Protein AF-A0A382U2J2-F1 (afdb_monomer_lite)

InterPro domains:
  IPR008007 Peptidase M42 [PF05343] (72-219)
  IPR023367 Peptidase M42, domain 2 [G3DSA:2.40.30.40] (101-189)
  IPR051464 Peptidase M42 aminopeptidase [PTHR32481] (30-219)

Secondary structure (DSSP, 8-state):
---------EEEEE-------------HHHHHHHHHHHHHS--BTT--HHHHHHHHHHHTTT-EEEEE-TT--EEEE---SSS--EEEE-----B-EEEEEEE-TTSPEEEEEES---GGGGTT-EEEEEETTEEEEEEEE-S-GGG--GGGGGSPPPGGG-EEE-S-SSHHHHHHTT---TT-EEEE----EESTTSS-EE-S-HHHHHHHHHHHHH-

Structure (mmCIF, N/CA/C/O backbone):
data_AF-A0A382U2J2-F1
#
_entry.id   AF-A0A382U2J2-F1
#
loop_
_atom_site.group_PDB
_atom_site.id
_atom_site.type_symbol
_atom_site.label_atom_id
_atom_site.label_alt_id
_atom_site.label_comp_id
_atom_site.label_asym_id
_atom_site.label_entity_id
_atom_site.label_seq_id
_atom_site.pdbx_PDB_ins_code
_atom_site.Cartn_x
_atom_site.Cartn_y
_atom_site.Cartn_z
_atom_site.occupancy
_atom_site.B_iso_or_equiv
_atom_site.auth_seq_id
_atom_site.auth_comp_id
_atom_site.auth_asym_id
_atom_site.auth_atom_id
_atom_site.pdbx_PDB_model_num
ATOM 1 N N . MET A 1 1 ? 15.200 17.234 10.345 1.00 31.84 1 MET A N 1
ATOM 2 C CA . MET A 1 1 ? 13.888 17.853 10.623 1.00 31.84 1 MET A CA 1
ATOM 3 C C . MET A 1 1 ? 12.916 17.286 9.597 1.00 31.84 1 MET A C 1
ATOM 5 O O . MET A 1 1 ? 12.838 17.796 8.491 1.00 31.84 1 MET A O 1
ATOM 9 N N . VAL A 1 2 ? 12.342 16.117 9.890 1.00 28.59 2 VAL A N 1
ATOM 10 C CA . VAL A 1 2 ? 11.538 15.338 8.934 1.00 28.59 2 VAL A CA 1
ATOM 11 C C . VAL A 1 2 ? 10.079 15.502 9.329 1.00 28.59 2 VAL A C 1
ATOM 13 O O . VAL A 1 2 ? 9.687 15.085 10.416 1.00 28.59 2 VAL A O 1
ATOM 16 N N . TRP A 1 3 ? 9.303 16.149 8.469 1.00 26.05 3 TRP A N 1
ATOM 17 C CA . TRP A 1 3 ? 7.853 16.208 8.586 1.00 26.05 3 TRP A CA 1
ATOM 18 C C . TRP A 1 3 ? 7.299 14.810 8.288 1.00 26.05 3 TRP A C 1
ATOM 20 O O . TRP A 1 3 ? 7.462 14.311 7.178 1.00 26.05 3 TRP A O 1
ATOM 30 N N . ARG A 1 4 ? 6.698 14.155 9.286 1.00 34.19 4 ARG A N 1
ATOM 31 C CA . ARG A 1 4 ? 5.900 12.939 9.098 1.00 34.19 4 ARG A CA 1
ATOM 32 C C . ARG A 1 4 ? 4.435 13.359 9.101 1.00 34.19 4 ARG A C 1
ATOM 34 O O . ARG A 1 4 ? 3.937 13.809 10.128 1.00 34.19 4 ARG A O 1
ATOM 41 N N . LEU A 1 5 ? 3.784 13.275 7.945 1.00 27.56 5 LEU A N 1
ATOM 42 C CA . LEU A 1 5 ? 2.329 13.333 7.868 1.00 27.56 5 LEU A CA 1
ATOM 43 C C . LEU A 1 5 ? 1.822 11.983 8.389 1.00 27.56 5 LEU A C 1
ATOM 45 O O . LEU A 1 5 ? 2.115 10.960 7.782 1.00 27.56 5 LEU A O 1
ATOM 49 N N . PHE A 1 6 ? 1.137 11.982 9.526 1.00 32.34 6 PHE A N 1
AT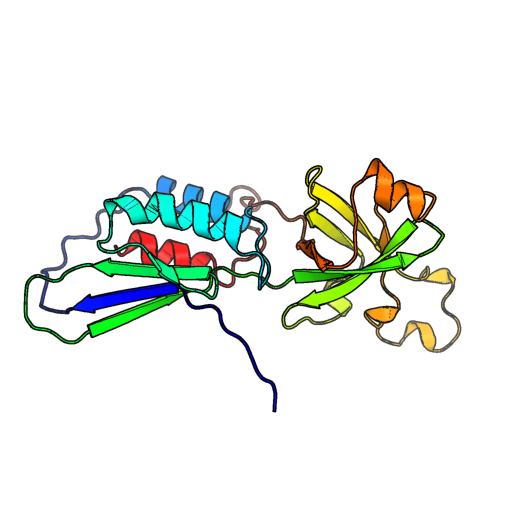OM 50 C CA . PHE A 1 6 ? 0.384 10.826 10.006 1.00 32.34 6 PHE A CA 1
ATOM 51 C C . PHE A 1 6 ? -1.091 11.097 9.719 1.00 32.34 6 PHE A C 1
ATOM 53 O O . PHE A 1 6 ? -1.598 12.162 10.077 1.00 32.34 6 PHE A O 1
ATOM 60 N N . ILE A 1 7 ? -1.754 10.161 9.045 1.00 40.53 7 ILE A N 1
ATOM 61 C CA . ILE A 1 7 ? -3.193 10.189 8.768 1.00 40.53 7 ILE A CA 1
ATOM 62 C C . ILE A 1 7 ? -3.835 9.265 9.818 1.00 40.53 7 ILE A C 1
ATOM 64 O O . ILE A 1 7 ? -3.467 8.103 9.969 1.00 40.53 7 ILE A O 1
ATOM 68 N N . ILE A 1 8 ? -4.689 9.850 10.657 1.00 37.38 8 ILE A N 1
ATOM 69 C CA . ILE A 1 8 ? -5.097 9.388 11.987 1.00 37.38 8 ILE A CA 1
ATOM 70 C C . ILE A 1 8 ? -6.540 8.872 11.940 1.00 37.38 8 ILE A C 1
ATOM 72 O O . ILE A 1 8 ? -7.461 9.651 11.721 1.00 37.38 8 ILE A O 1
ATOM 76 N N . SER A 1 9 ? -6.778 7.599 12.260 1.00 37.47 9 SER A N 1
ATOM 77 C CA . SER A 1 9 ? -8.119 7.155 12.686 1.00 37.47 9 SER A CA 1
ATOM 78 C C . SER A 1 9 ? -8.296 7.502 14.161 1.00 37.47 9 SER A C 1
ATOM 80 O O . SER A 1 9 ? -7.371 7.291 14.938 1.00 37.47 9 SER A O 1
ATOM 82 N N . ALA A 1 10 ? -9.442 8.042 14.567 1.00 38.16 10 ALA A N 1
ATOM 83 C CA . ALA A 1 10 ? -9.634 8.588 15.910 1.00 38.16 10 ALA A CA 1
ATOM 84 C C . ALA A 1 10 ? -10.983 8.164 16.502 1.00 38.16 10 ALA A C 1
ATOM 86 O O . ALA A 1 10 ? -12.030 8.508 15.951 1.00 38.16 10 ALA A O 1
ATOM 87 N N . VAL A 1 11 ? -10.965 7.472 17.647 1.00 37.38 11 VAL A N 1
ATOM 88 C CA . VAL A 1 11 ? -12.169 7.149 18.427 1.00 37.38 11 VAL A CA 1
ATOM 89 C C . VAL A 1 11 ? -12.081 7.714 19.837 1.00 37.38 11 VAL A C 1
ATOM 91 O O . VAL A 1 11 ? -11.153 7.395 20.568 1.00 37.38 11 VAL A O 1
ATOM 94 N N . SER A 1 12 ? -13.054 8.544 20.219 1.00 32.53 12 SER A N 1
ATOM 95 C CA . SER A 1 12 ? -13.168 9.135 21.560 1.00 32.53 12 SER A CA 1
ATOM 96 C C . SER A 1 12 ? -14.074 8.286 22.468 1.00 32.53 12 SER A C 1
ATOM 98 O O . SER A 1 12 ? -15.219 8.024 22.104 1.00 32.53 12 SER A O 1
ATOM 100 N N . LEU A 1 13 ? -13.587 7.896 23.647 1.00 34.66 13 LEU A N 1
ATOM 101 C CA . LEU A 1 13 ? -14.246 7.068 24.671 1.00 34.66 13 LEU A CA 1
ATOM 102 C C . LEU A 1 13 ? -14.357 7.848 25.991 1.00 34.66 13 LEU A C 1
ATOM 104 O O . LEU A 1 13 ? -13.376 8.456 26.400 1.00 34.66 13 LEU A O 1
ATOM 108 N N . SER A 1 14 ? -15.496 7.824 26.696 1.00 32.66 14 SER A N 1
ATOM 109 C CA . SER A 1 14 ? -15.584 8.344 28.075 1.00 32.66 14 SER A CA 1
ATOM 110 C C . SER A 1 14 ? -15.612 7.225 29.116 1.00 32.66 14 SER A C 1
ATOM 112 O O . SER A 1 14 ? -16.505 6.382 29.112 1.00 32.66 14 SER A O 1
ATOM 114 N N . LEU A 1 15 ? -14.613 7.191 30.007 1.00 33.81 15 LEU A N 1
ATOM 115 C CA . LEU A 1 15 ? -14.456 6.115 30.995 1.00 33.81 15 LEU A CA 1
ATOM 116 C C . LEU A 1 15 ? -15.365 6.305 32.220 1.00 33.81 15 LEU A C 1
ATOM 118 O O . LEU A 1 15 ? -15.300 7.312 32.923 1.00 33.81 15 LEU A O 1
ATOM 122 N N . SER A 1 16 ? -16.138 5.270 32.539 1.00 36.00 16 SER A N 1
ATOM 123 C CA . SER A 1 16 ? -16.596 4.947 33.895 1.00 36.00 16 SER A CA 1
ATOM 124 C C . SER A 1 16 ? -16.689 3.430 34.033 1.00 36.00 16 SER A C 1
ATOM 126 O O . SER A 1 16 ? -16.887 2.734 33.043 1.00 36.00 16 SER A O 1
ATOM 128 N N . ALA A 1 17 ? -16.472 2.927 35.250 1.00 42.72 17 ALA A N 1
ATOM 129 C CA . ALA A 1 17 ? -16.239 1.517 35.556 1.00 42.72 17 ALA A CA 1
ATOM 130 C C . ALA A 1 17 ? -17.355 0.580 35.051 1.00 42.72 17 ALA A C 1
ATOM 132 O O . ALA A 1 17 ? -18.343 0.325 35.740 1.00 42.72 17 ALA A O 1
ATOM 133 N N . VAL A 1 18 ? -17.153 0.023 33.858 1.00 39.25 18 VAL A N 1
ATOM 134 C CA . VAL A 1 18 ? -17.853 -1.164 33.373 1.00 39.25 18 VAL A CA 1
ATOM 135 C C . VAL A 1 18 ? -17.243 -2.350 34.118 1.00 39.25 18 VAL A C 1
ATOM 137 O O . VAL A 1 18 ? -16.025 -2.537 34.103 1.00 39.25 18 VAL A O 1
ATOM 140 N N . LYS A 1 19 ? -18.062 -3.131 34.835 1.00 33.12 19 LYS A N 1
ATOM 141 C CA . LYS A 1 19 ? -17.607 -4.425 35.367 1.00 33.12 19 LYS A CA 1
ATOM 142 C C . LYS A 1 19 ? -17.075 -5.237 34.185 1.00 33.12 19 LYS A C 1
ATOM 144 O O . LYS A 1 19 ? -17.798 -5.314 33.194 1.00 33.12 19 LYS A O 1
ATOM 149 N N . PRO A 1 20 ? -15.873 -5.834 34.262 1.00 39.03 20 PRO A N 1
ATOM 150 C CA . PRO A 1 20 ? -15.403 -6.690 33.191 1.00 39.03 20 PRO A CA 1
ATOM 151 C C . PRO A 1 20 ? -16.399 -7.841 33.071 1.00 39.03 20 PRO A C 1
ATOM 153 O O . PRO A 1 20 ? -16.463 -8.710 33.942 1.00 39.03 20 PRO A O 1
ATOM 156 N N . ASN A 1 21 ? -17.213 -7.823 32.016 1.00 37.03 21 ASN A N 1
ATOM 157 C CA . ASN A 1 21 ? -17.757 -9.070 31.517 1.00 37.03 21 ASN A CA 1
ATOM 158 C C . ASN A 1 21 ? -16.537 -9.940 31.198 1.00 37.03 21 ASN A C 1
ATOM 160 O O . ASN A 1 21 ? -15.541 -9.404 30.692 1.00 37.03 21 ASN A O 1
ATOM 164 N N . PRO A 1 22 ? -16.553 -11.240 31.538 1.00 37.38 22 PRO A N 1
ATOM 165 C CA . PRO A 1 22 ? -15.530 -12.128 31.026 1.00 37.38 22 PRO A CA 1
ATOM 166 C C . PRO A 1 22 ? -15.468 -11.874 29.525 1.00 37.38 22 P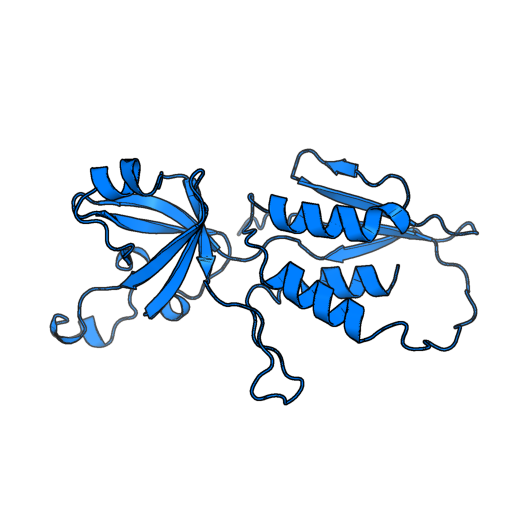RO A C 1
ATOM 168 O O . PRO A 1 22 ? -16.514 -11.815 28.877 1.00 37.38 22 PRO A O 1
ATOM 171 N N . ILE A 1 23 ? -14.263 -11.639 29.007 1.00 47.56 23 ILE A N 1
ATOM 172 C CA . ILE A 1 23 ? -14.008 -11.653 27.573 1.00 47.56 23 ILE A CA 1
ATOM 173 C C . ILE A 1 23 ? -14.297 -13.097 27.152 1.00 47.56 23 ILE A C 1
ATOM 175 O O . ILE A 1 23 ? -13.405 -13.938 27.079 1.00 47.56 23 ILE A O 1
ATOM 179 N N . GLU A 1 24 ? -15.574 -13.436 26.992 1.00 37.91 24 GLU A N 1
ATOM 180 C CA . GLU A 1 24 ? -15.963 -14.519 26.121 1.00 37.91 24 GLU A CA 1
ATOM 181 C C . GLU A 1 24 ? -15.453 -14.067 24.766 1.00 37.91 24 GLU A C 1
ATOM 183 O O . GLU A 1 24 ? -15.833 -13.006 24.277 1.00 37.91 24 GLU A O 1
ATOM 188 N N . ALA A 1 25 ? -14.472 -14.805 24.249 1.00 41.59 25 ALA A N 1
ATOM 189 C CA . ALA A 1 25 ? -13.888 -14.587 22.943 1.00 41.59 25 ALA A CA 1
ATOM 190 C C . ALA A 1 25 ? -15.011 -14.640 21.902 1.00 41.59 25 ALA A C 1
ATOM 192 O O . ALA A 1 25 ? -15.334 -15.700 21.360 1.00 41.59 25 ALA A O 1
ATOM 193 N N . GLN A 1 26 ? -15.646 -13.497 21.667 1.00 39.16 26 GLN A N 1
ATOM 194 C CA . GLN A 1 26 ? -16.684 -13.320 20.680 1.00 39.16 26 GLN A CA 1
ATOM 195 C C . GLN A 1 26 ? -15.972 -13.332 19.322 1.00 39.16 26 GLN A C 1
ATOM 197 O O . GLN A 1 26 ? -15.600 -12.311 18.773 1.00 39.16 26 GLN A O 1
ATOM 202 N N . SER A 1 27 ? -15.767 -14.553 18.817 1.00 45.09 27 SER A N 1
ATOM 203 C CA . SER A 1 27 ? -15.335 -14.913 17.465 1.00 45.09 27 SER A CA 1
ATOM 204 C C . SER A 1 27 ? -13.882 -14.573 17.070 1.00 45.09 27 SER A C 1
ATOM 206 O O . SER A 1 27 ? -13.602 -13.701 16.259 1.00 45.09 27 SER A O 1
ATOM 208 N N . SER A 1 28 ? -12.941 -15.444 17.451 1.00 55.28 28 SER A N 1
ATOM 209 C CA . SER A 1 28 ? -11.582 -15.476 16.865 1.00 55.28 28 SER A CA 1
ATOM 210 C C . SER A 1 28 ? -11.545 -15.656 15.335 1.00 55.28 28 SER A C 1
ATOM 212 O O . SER A 1 28 ? -10.506 -15.451 14.708 1.00 55.28 28 SER A O 1
ATOM 214 N N . LYS A 1 29 ? -12.670 -16.044 14.714 1.00 56.62 29 LYS A N 1
ATOM 215 C CA . LYS A 1 29 ? -12.812 -16.166 13.258 1.00 56.62 29 LYS A CA 1
ATOM 216 C C . LYS A 1 29 ? -13.145 -14.839 12.570 1.00 56.62 29 LYS A C 1
ATOM 218 O O . LYS A 1 29 ? -12.779 -14.689 11.410 1.00 56.62 29 LYS A O 1
ATOM 223 N N . SER A 1 30 ? -13.800 -13.893 13.249 1.00 77.12 30 SER A N 1
ATOM 224 C CA . SER A 1 30 ? -14.128 -12.580 12.664 1.00 77.12 30 SER A CA 1
ATOM 225 C C . SER A 1 30 ? -12.914 -11.663 12.649 1.00 77.12 30 SER A C 1
ATOM 227 O O . SER A 1 30 ? -12.644 -11.058 11.617 1.00 77.12 30 SER A O 1
ATOM 229 N N . SER A 1 31 ? -12.111 -11.647 13.717 1.00 87.44 31 SER A N 1
ATOM 230 C CA . SER A 1 31 ? -10.898 -10.817 13.782 1.00 87.44 31 SER A CA 1
ATOM 231 C C . SER A 1 31 ? -9.863 -11.243 12.744 1.00 87.44 31 SER A C 1
ATOM 233 O O . SER A 1 31 ? -9.215 -10.409 12.118 1.00 87.44 31 SER A O 1
ATOM 235 N N . LEU A 1 32 ? -9.719 -12.556 12.528 1.00 93.38 32 LEU A N 1
ATOM 236 C CA . LEU A 1 32 ? -8.799 -13.085 11.527 1.00 93.38 32 LEU A CA 1
ATOM 237 C C . LEU A 1 32 ? -9.234 -12.715 10.104 1.00 93.38 32 LEU A C 1
ATOM 239 O O . LEU A 1 32 ? -8.403 -12.282 9.313 1.00 93.38 32 LEU A O 1
ATOM 243 N N . ALA A 1 33 ? -10.530 -12.841 9.805 1.00 95.00 33 ALA A N 1
ATOM 244 C CA . ALA A 1 33 ? -11.086 -12.440 8.516 1.00 95.00 33 ALA A CA 1
ATOM 245 C C . ALA A 1 33 ? -10.925 -10.930 8.274 1.00 95.00 33 ALA A C 1
ATOM 247 O O . ALA A 1 33 ? -10.580 -10.515 7.169 1.00 95.00 33 ALA A O 1
ATOM 248 N N . LEU A 1 34 ? -11.103 -10.110 9.316 1.00 96.12 34 LEU A N 1
ATOM 249 C CA . LEU A 1 34 ? -10.859 -8.673 9.239 1.00 96.12 34 LEU A CA 1
ATOM 250 C C . LEU A 1 34 ? -9.379 -8.365 8.974 1.00 96.12 34 LEU A C 1
ATOM 252 O O . LEU A 1 34 ? -9.073 -7.538 8.119 1.00 96.12 34 LEU A O 1
ATOM 256 N N . LEU A 1 35 ? -8.452 -9.036 9.664 1.00 97.31 35 LEU A N 1
ATOM 257 C CA . LEU A 1 35 ? -7.014 -8.877 9.423 1.00 97.31 35 LEU A CA 1
ATOM 258 C C . LEU A 1 35 ? -6.627 -9.276 7.998 1.00 97.31 35 LEU A C 1
ATOM 260 O O . LEU A 1 35 ? -5.855 -8.561 7.359 1.00 97.31 35 LEU A O 1
ATOM 264 N N . GLU A 1 36 ? -7.170 -10.378 7.486 1.00 97.56 36 GLU A N 1
ATOM 265 C CA . GLU A 1 36 ? -6.978 -10.800 6.099 1.00 97.56 36 GLU A CA 1
ATOM 266 C C . GLU A 1 36 ? -7.466 -9.723 5.122 1.00 97.56 36 GLU A C 1
ATOM 268 O O . GLU A 1 36 ? -6.719 -9.304 4.237 1.00 97.56 36 GLU A O 1
ATOM 273 N N . GLU A 1 37 ? -8.680 -9.200 5.307 1.00 97.75 37 GLU A N 1
ATOM 274 C CA . GLU A 1 37 ? -9.227 -8.171 4.421 1.00 97.75 37 GLU A CA 1
ATOM 275 C C . GLU A 1 37 ? -8.434 -6.858 4.493 1.00 97.75 37 GLU A C 1
ATOM 277 O O . GLU A 1 37 ? -8.107 -6.265 3.461 1.00 97.75 37 GLU A O 1
ATOM 282 N N . LEU A 1 38 ? -8.073 -6.419 5.703 1.00 98.12 38 LEU A N 1
ATOM 283 C CA . LEU A 1 38 ? -7.304 -5.196 5.914 1.00 98.12 38 LEU A CA 1
ATOM 284 C C . LEU A 1 38 ? -5.900 -5.296 5.332 1.00 98.12 38 LEU A C 1
ATOM 286 O O . LEU A 1 38 ? -5.451 -4.347 4.698 1.00 98.12 38 LEU A O 1
ATOM 290 N N . THR A 1 39 ? -5.187 -6.399 5.542 1.00 98.12 39 THR A N 1
ATOM 291 C CA . THR A 1 39 ? -3.801 -6.537 5.064 1.00 98.12 39 THR A CA 1
ATOM 292 C C . THR A 1 39 ? -3.731 -6.746 3.551 1.00 98.12 39 THR A C 1
ATOM 294 O O . THR A 1 39 ? -2.828 -6.207 2.905 1.00 98.12 39 THR A O 1
ATOM 297 N N . ASN A 1 40 ? -4.728 -7.408 2.956 1.00 97.75 40 ASN A N 1
ATOM 298 C CA . ASN A 1 40 ? -4.849 -7.551 1.503 1.00 97.75 40 ASN A CA 1
ATOM 299 C C . ASN A 1 40 ? -5.263 -6.242 0.805 1.00 97.75 40 ASN A C 1
ATOM 301 O O . ASN A 1 40 ? -4.969 -6.046 -0.376 1.00 97.75 40 ASN A O 1
ATOM 305 N N . ALA A 1 41 ? -5.915 -5.310 1.506 1.00 97.69 41 ALA A N 1
ATOM 306 C CA . ALA A 1 41 ? -6.279 -4.017 0.936 1.00 97.69 41 ALA A CA 1
ATOM 307 C C . ALA A 1 41 ? -5.038 -3.162 0.639 1.00 97.69 41 ALA A C 1
ATOM 309 O O . ALA A 1 41 ? -4.210 -2.907 1.514 1.00 97.69 41 ALA A O 1
ATOM 310 N N . HIS A 1 42 ? -4.925 -2.687 -0.601 1.00 97.44 42 HIS A N 1
ATOM 311 C CA . HIS A 1 42 ? -3.854 -1.798 -1.047 1.00 97.44 42 HIS A CA 1
ATOM 312 C C . HIS A 1 42 ? -4.212 -0.345 -0.728 1.00 97.44 42 HIS A C 1
ATOM 314 O O . HIS A 1 42 ? -5.147 0.200 -1.315 1.00 97.44 42 HIS A O 1
ATOM 320 N N . GLY A 1 43 ? -3.480 0.280 0.191 1.00 97.06 43 GLY A N 1
ATOM 321 C CA . GLY A 1 43 ? -3.751 1.660 0.594 1.00 97.06 43 GLY A CA 1
ATOM 322 C C . GLY A 1 43 ? -2.520 2.361 1.143 1.00 97.06 43 GLY A C 1
ATOM 323 O O . GLY A 1 43 ? -2.461 2.561 2.352 1.00 97.06 43 GLY A O 1
ATOM 324 N N . PRO A 1 44 ? -1.532 2.712 0.299 1.00 97.44 44 PRO A N 1
ATOM 325 C CA . PRO A 1 44 ? -0.398 3.497 0.760 1.00 97.44 44 PRO A CA 1
ATOM 326 C C . PRO A 1 44 ? -0.816 4.925 1.120 1.00 97.44 44 PRO A C 1
ATOM 328 O O . PRO A 1 44 ? -1.918 5.349 0.761 1.00 97.44 44 PRO A O 1
ATOM 331 N N . SER A 1 45 ? 0.057 5.675 1.797 1.00 97.50 45 SER A N 1
ATOM 332 C CA . SER A 1 45 ? -0.266 7.031 2.264 1.00 97.50 45 SER A CA 1
ATOM 333 C C . SER A 1 45 ? -0.775 7.923 1.118 1.00 97.50 45 SER A C 1
ATOM 335 O O . SER A 1 45 ? -0.140 8.037 0.066 1.00 97.50 45 SER A O 1
ATOM 337 N N . GLY A 1 46 ? -1.940 8.544 1.317 1.00 96.56 46 GLY A N 1
ATOM 338 C CA . GLY A 1 46 ? -2.697 9.318 0.327 1.00 96.56 46 GLY A CA 1
ATOM 339 C C . GLY A 1 46 ? -3.707 8.513 -0.506 1.00 96.56 46 GLY A C 1
ATOM 340 O O . GLY A 1 46 ? -4.464 9.102 -1.280 1.00 96.56 46 GLY A O 1
ATOM 341 N N . PHE A 1 47 ? -3.739 7.184 -0.372 1.00 97.44 47 PHE A N 1
ATOM 342 C CA . PHE A 1 47 ? -4.585 6.273 -1.153 1.00 97.44 47 PHE A CA 1
ATOM 343 C C . PHE A 1 47 ? -5.341 5.261 -0.271 1.00 97.44 47 PHE A C 1
ATOM 345 O O . PHE A 1 47 ? -5.688 4.168 -0.712 1.00 97.44 47 PHE A O 1
ATOM 352 N N . GLU A 1 48 ? -5.678 5.631 0.963 1.00 98.25 48 GLU A N 1
ATOM 353 C CA . GLU A 1 48 ? -6.268 4.769 2.004 1.00 98.25 48 GLU A CA 1
ATOM 354 C C . GLU A 1 48 ? -7.735 4.381 1.738 1.00 98.25 48 GLU A C 1
ATOM 356 O O . GLU A 1 48 ? -8.382 3.729 2.556 1.00 98.25 48 GLU A O 1
ATOM 361 N N . GLY A 1 49 ? -8.302 4.788 0.598 1.00 97.50 49 GLY A N 1
ATOM 362 C CA . GLY A 1 49 ? -9.708 4.578 0.244 1.00 97.50 49 GLY A CA 1
ATOM 363 C C . GLY A 1 49 ? -10.212 3.138 0.402 1.00 97.50 49 GLY A C 1
ATOM 364 O O . GLY A 1 49 ? -11.278 2.961 1.001 1.00 97.50 49 GLY A O 1
ATOM 365 N N . PRO A 1 50 ? -9.485 2.112 -0.079 1.00 97.44 50 PRO A N 1
ATOM 366 C CA . PRO A 1 50 ? -9.883 0.716 0.099 1.00 97.44 50 PRO A CA 1
ATOM 367 C C . PRO A 1 50 ? -9.982 0.304 1.572 1.00 97.44 50 PRO A C 1
ATOM 369 O O . PRO A 1 50 ? -10.974 -0.298 1.970 1.00 97.44 50 PRO A O 1
ATOM 372 N N . VAL A 1 51 ? -9.013 0.709 2.395 1.00 98.38 51 VAL A N 1
ATOM 373 C CA . VAL A 1 51 ? -8.964 0.410 3.837 1.00 98.38 51 VAL A CA 1
ATOM 374 C C . VAL A 1 51 ? -10.090 1.128 4.568 1.00 98.38 51 VAL A C 1
ATOM 376 O O . VAL A 1 51 ? -10.845 0.524 5.324 1.00 98.38 51 VAL A O 1
ATOM 379 N N . ARG A 1 52 ? -10.287 2.413 4.263 1.00 98.25 52 ARG A N 1
ATOM 380 C CA . ARG A 1 52 ? -11.370 3.222 4.826 1.00 98.25 52 ARG A CA 1
ATOM 381 C C . ARG A 1 52 ? -12.747 2.638 4.526 1.00 98.25 52 ARG A C 1
ATOM 383 O O . ARG A 1 52 ? -13.646 2.748 5.355 1.00 98.25 52 ARG A O 1
ATOM 390 N N . LYS A 1 53 ? -12.938 2.029 3.351 1.00 98.06 53 LYS A N 1
ATOM 391 C CA . LYS A 1 53 ? -14.197 1.363 2.992 1.00 98.06 53 LYS A CA 1
ATOM 392 C C . LYS A 1 53 ? -14.472 0.156 3.893 1.00 98.06 53 LYS A C 1
ATOM 394 O O . LYS A 1 53 ? -15.615 -0.003 4.315 1.00 98.06 53 LYS A O 1
ATOM 399 N N . ILE A 1 54 ? -13.445 -0.640 4.194 1.00 97.88 54 ILE A N 1
ATOM 400 C CA . ILE A 1 54 ? -13.526 -1.772 5.130 1.00 97.88 54 ILE A CA 1
ATOM 401 C C . ILE A 1 54 ? -13.906 -1.246 6.515 1.00 97.88 54 ILE A C 1
ATOM 403 O O . ILE A 1 54 ? -14.956 -1.600 7.039 1.00 97.88 54 ILE A O 1
ATOM 407 N N . MET A 1 55 ? -13.138 -0.294 7.049 1.00 97.19 55 MET A N 1
ATOM 408 C CA . MET A 1 55 ? -13.378 0.252 8.390 1.00 97.19 55 MET A CA 1
ATOM 409 C C . MET A 1 55 ? -14.746 0.926 8.527 1.00 97.19 55 MET A C 1
ATOM 411 O O . MET A 1 55 ? -15.394 0.811 9.560 1.00 97.19 55 MET A O 1
ATOM 415 N N . ARG A 1 56 ? -15.234 1.598 7.476 1.00 96.94 56 ARG A N 1
ATOM 416 C CA . ARG A 1 56 ? -16.576 2.194 7.483 1.00 96.94 56 ARG A CA 1
ATOM 417 C C . ARG A 1 56 ? -17.680 1.143 7.592 1.00 96.94 56 ARG A C 1
ATOM 419 O O . ARG A 1 56 ? -18.705 1.428 8.205 1.00 96.94 56 ARG A O 1
ATOM 426 N N . ARG A 1 57 ? -17.492 -0.029 6.979 1.00 95.69 57 ARG A N 1
ATOM 427 C CA . ARG A 1 57 ? -18.427 -1.151 7.098 1.00 95.69 57 ARG A CA 1
ATOM 428 C C . ARG A 1 57 ? -18.405 -1.704 8.519 1.00 95.69 57 ARG A C 1
ATOM 430 O O . ARG A 1 57 ? -19.468 -1.814 9.112 1.00 95.69 57 ARG A O 1
ATOM 437 N N . GLU A 1 58 ? -17.218 -1.971 9.060 1.00 94.56 58 GLU A N 1
ATOM 438 C CA . GLU A 1 58 ? -17.075 -2.544 10.405 1.00 94.56 58 GLU A CA 1
ATOM 439 C C . GLU A 1 58 ? -17.593 -1.602 11.498 1.00 94.56 58 GLU A C 1
ATOM 441 O O . GLU A 1 58 ? -18.303 -2.022 12.402 1.00 94.56 58 GLU A O 1
ATOM 446 N N . TRP A 1 59 ? -17.295 -0.304 11.411 1.00 94.62 59 TRP A N 1
ATOM 447 C CA . TRP A 1 59 ? -17.673 0.655 12.455 1.00 94.62 59 TRP A CA 1
ATOM 448 C C . TRP A 1 59 ? -19.078 1.233 12.292 1.00 94.62 59 TRP A C 1
ATOM 450 O O . TRP A 1 59 ? -19.562 1.901 13.203 1.00 94.62 59 TRP A O 1
ATOM 460 N N . GLY A 1 60 ? -19.741 1.004 11.154 1.00 92.56 60 GLY A N 1
ATOM 461 C CA . GLY A 1 60 ? -21.017 1.640 10.812 1.00 92.56 60 GLY A CA 1
ATOM 462 C C . GLY A 1 60 ? -22.119 1.442 11.854 1.00 92.56 60 GLY A C 1
ATOM 463 O O . GLY A 1 60 ? -22.918 2.351 12.069 1.00 92.56 60 GLY A O 1
ATOM 464 N N . GLU A 1 61 ? -22.128 0.286 12.520 1.00 89.12 61 GLU A N 1
ATOM 465 C CA . GLU A 1 61 ? -23.092 -0.050 13.576 1.00 89.12 61 GLU A CA 1
ATOM 466 C C . GLU A 1 61 ? -22.499 0.046 14.993 1.00 89.12 61 GLU A C 1
ATOM 468 O O . GLU A 1 61 ? -23.249 0.083 15.966 1.00 89.12 61 GLU A O 1
ATOM 473 N N . LEU A 1 62 ? -21.168 0.132 15.116 1.00 89.69 62 LEU A N 1
ATOM 474 C CA . LEU A 1 62 ? -20.462 0.152 16.404 1.00 89.69 62 LEU A CA 1
ATOM 475 C C . LEU A 1 62 ? -20.368 1.557 17.010 1.00 89.69 62 LEU A C 1
ATOM 477 O O . LEU A 1 62 ? -20.373 1.716 18.229 1.00 89.69 62 LEU A O 1
ATOM 481 N N . VAL A 1 63 ? -20.271 2.599 16.177 1.00 93.19 63 VAL A N 1
ATOM 482 C CA . VAL A 1 63 ? -20.029 3.973 16.644 1.00 93.19 63 VAL A CA 1
ATOM 483 C C . VAL A 1 63 ? -21.026 4.973 16.071 1.00 93.19 63 VAL A C 1
ATOM 485 O O . VAL A 1 63 ? -21.591 4.807 14.994 1.00 93.19 63 VAL A O 1
ATOM 488 N N . SER A 1 64 ? -21.217 6.077 16.792 1.00 91.75 64 SER A N 1
ATOM 489 C CA . SER A 1 64 ? -22.003 7.221 16.325 1.00 91.75 64 SER A CA 1
ATOM 490 C C . SER A 1 64 ? -21.124 8.258 15.620 1.00 91.75 64 SER A C 1
ATOM 492 O O . SER A 1 64 ? -19.923 8.337 15.879 1.00 91.75 64 SER A O 1
ATOM 494 N N . ASN A 1 65 ? -21.732 9.088 14.764 1.00 91.12 65 ASN A N 1
ATOM 495 C CA . ASN A 1 65 ? -21.063 10.177 14.034 1.00 91.12 65 ASN A CA 1
ATOM 496 C C . ASN A 1 65 ? -19.865 9.711 13.183 1.00 91.12 65 ASN A C 1
ATOM 498 O O . ASN A 1 65 ? -18.814 10.343 13.201 1.00 91.12 65 ASN A O 1
ATOM 502 N N . LEU A 1 66 ? -20.015 8.595 12.462 1.00 95.56 66 LEU A N 1
ATOM 503 C CA . LEU A 1 66 ? -18.945 8.035 11.638 1.00 95.56 66 LEU A CA 1
ATOM 504 C C . LEU A 1 66 ? -18.678 8.885 10.382 1.00 95.56 66 LEU A C 1
ATOM 506 O O . LEU A 1 66 ? -19.314 8.710 9.334 1.00 95.56 66 LEU A O 1
ATOM 510 N N . GLU A 1 67 ? -17.702 9.780 10.462 1.00 96.62 67 GLU A N 1
ATOM 511 C CA . GLU A 1 67 ? -17.394 10.766 9.425 1.00 96.62 67 GLU A CA 1
ATOM 512 C C . GLU A 1 67 ? -15.983 10.615 8.852 1.00 96.62 67 GLU A C 1
ATOM 514 O O . GLU A 1 67 ? -15.120 9.942 9.416 1.00 96.62 67 GLU A O 1
ATOM 519 N N . THR A 1 68 ? -15.768 11.208 7.676 1.00 97.50 68 THR A N 1
ATOM 520 C CA . THR A 1 68 ? -14.442 11.304 7.062 1.00 97.50 68 THR A CA 1
ATOM 521 C C . THR A 1 68 ? -14.056 12.761 6.918 1.00 97.50 68 THR A C 1
ATOM 523 O O . THR A 1 68 ? -14.834 13.539 6.367 1.00 97.50 68 THR A O 1
ATOM 526 N N . ASP A 1 69 ? -12.875 13.126 7.410 1.00 95.75 69 ASP A N 1
ATOM 527 C CA . ASP A 1 69 ? -12.393 14.502 7.315 1.00 95.75 69 ASP A CA 1
ATOM 528 C C . ASP A 1 69 ? -11.794 14.824 5.934 1.00 95.75 69 ASP A C 1
ATOM 530 O O . ASP A 1 69 ? -11.719 13.979 5.038 1.00 95.75 69 ASP A O 1
ATOM 534 N N . GLY A 1 70 ? -11.350 16.071 5.753 1.00 95.81 70 GLY A N 1
ATOM 535 C CA . GLY A 1 70 ? -10.771 16.535 4.489 1.00 95.81 70 GLY A CA 1
ATOM 536 C C . GLY A 1 70 ? -9.448 15.864 4.098 1.00 95.81 70 GLY A C 1
ATOM 537 O O . GLY A 1 70 ? -9.046 15.979 2.943 1.00 95.81 70 GLY A O 1
ATOM 538 N N . MET A 1 71 ? -8.780 15.168 5.024 1.00 94.81 71 MET A N 1
ATOM 539 C CA . MET A 1 71 ? -7.557 14.406 4.756 1.00 94.81 71 MET A CA 1
ATOM 540 C C . MET A 1 71 ? -7.830 12.924 4.487 1.00 94.81 71 MET A C 1
ATOM 542 O O . MET A 1 71 ? -6.936 12.218 4.032 1.00 94.81 71 MET A O 1
ATOM 546 N N . GLY A 1 72 ? -9.055 12.450 4.722 1.00 95.75 72 GLY A N 1
ATOM 547 C CA . GLY A 1 72 ? -9.431 11.056 4.518 1.00 95.75 72 GLY A CA 1
ATOM 548 C C . GLY A 1 72 ? -9.389 10.196 5.781 1.00 95.75 72 GLY A C 1
ATOM 549 O O . GLY A 1 72 ? -9.564 8.981 5.656 1.00 95.75 72 GLY A O 1
ATOM 550 N N . ASN A 1 73 ? -9.212 10.791 6.965 1.00 97.44 73 ASN A N 1
ATOM 551 C CA . ASN A 1 73 ? -9.295 10.105 8.257 1.00 97.44 73 ASN A CA 1
ATOM 552 C C . ASN A 1 73 ? -10.711 9.591 8.509 1.00 97.44 73 ASN A C 1
ATOM 554 O O . ASN A 1 73 ? -11.671 10.245 8.113 1.00 97.44 73 ASN A O 1
ATOM 558 N N . LEU A 1 74 ? -10.867 8.455 9.192 1.00 97.56 74 LEU A N 1
ATOM 559 C CA . LEU A 1 74 ? -12.173 7.964 9.640 1.00 97.56 74 LEU A CA 1
ATOM 560 C C . LEU A 1 74 ? -12.321 8.210 11.145 1.00 97.56 74 LEU A C 1
ATOM 562 O O . LEU A 1 74 ? -11.512 7.722 11.938 1.00 97.56 74 LEU A O 1
ATOM 566 N N . LEU A 1 75 ? -13.345 8.973 11.529 1.00 97.19 75 LEU A N 1
ATOM 567 C CA . LEU A 1 75 ? -13.602 9.354 12.915 1.00 97.19 75 LEU A CA 1
ATOM 568 C C . LEU A 1 75 ? -14.940 8.792 13.373 1.00 97.19 75 LEU A C 1
ATOM 570 O O . LEU A 1 75 ? -15.936 8.908 12.665 1.00 97.19 75 LEU A O 1
ATOM 574 N N . GLY A 1 76 ? -14.957 8.206 14.566 1.00 95.00 76 GLY A N 1
ATOM 575 C CA . GLY A 1 76 ? -16.153 7.639 15.178 1.00 95.00 76 GLY A CA 1
ATOM 576 C C . GLY A 1 76 ? -16.213 7.958 16.665 1.00 95.00 76 GLY A C 1
ATOM 577 O O . GLY A 1 76 ? -15.189 8.135 17.320 1.00 95.00 76 GLY A O 1
ATOM 578 N N . THR A 1 77 ? -17.415 8.066 17.223 1.00 93.62 77 THR A N 1
ATOM 579 C CA . THR A 1 77 ? -17.603 8.327 18.656 1.00 93.62 77 THR A CA 1
ATOM 580 C C . THR A 1 77 ? -18.451 7.237 19.290 1.00 93.62 77 THR A C 1
ATOM 582 O O . THR A 1 77 ? -19.631 7.090 18.955 1.00 93.62 77 THR A O 1
ATOM 585 N N . LEU A 1 78 ? -17.882 6.533 20.268 1.00 90.81 78 LEU A N 1
ATOM 586 C CA . LEU A 1 78 ? -18.640 5.668 21.164 1.00 90.81 78 LEU A CA 1
ATOM 587 C C . LEU A 1 78 ? -19.091 6.495 22.375 1.00 90.81 78 LEU A C 1
ATOM 589 O O . LEU A 1 78 ? -18.276 6.965 23.171 1.00 90.81 78 LEU A O 1
ATOM 593 N N . LYS A 1 79 ? -20.401 6.730 22.499 1.00 84.62 79 LYS A N 1
ATOM 594 C CA . LYS A 1 79 ? -20.950 7.527 23.605 1.00 84.62 79 LYS A CA 1
ATOM 595 C C . LYS A 1 79 ? -20.956 6.701 24.889 1.00 84.62 79 LYS A C 1
ATOM 597 O O . LYS A 1 79 ? -21.684 5.718 24.982 1.00 84.62 79 LYS A O 1
ATOM 602 N N . GLY A 1 80 ? -20.184 7.130 25.886 1.00 80.19 80 GLY A N 1
ATOM 603 C CA . GLY A 1 80 ? -20.250 6.555 27.227 1.00 80.19 80 GLY A CA 1
ATOM 604 C C . GLY A 1 80 ? -21.521 6.961 27.979 1.00 80.19 80 GLY A C 1
ATOM 605 O O . GLY A 1 80 ? -22.262 7.856 27.570 1.00 80.19 80 GLY A O 1
ATOM 606 N N . THR A 1 81 ? -21.762 6.301 29.110 1.00 76.12 81 THR A N 1
ATOM 607 C CA . THR A 1 81 ? -22.978 6.467 29.928 1.00 76.12 81 THR A CA 1
ATOM 608 C C . THR A 1 81 ? -22.814 7.436 31.102 1.00 76.12 81 THR A C 1
ATOM 610 O O . THR A 1 81 ? -23.765 7.648 31.851 1.00 76.12 81 THR A O 1
ATOM 613 N N . ALA A 1 82 ? -21.623 8.006 31.298 1.00 74.69 82 ALA A N 1
ATOM 614 C CA . ALA A 1 82 ? -21.308 8.900 32.410 1.00 74.69 82 ALA A CA 1
ATOM 615 C C . ALA A 1 82 ? -20.351 10.020 31.980 1.00 74.69 82 ALA A C 1
ATOM 617 O O . ALA A 1 82 ? -19.627 9.894 30.984 1.00 74.69 82 ALA A O 1
ATOM 618 N N . GLU A 1 83 ? -20.333 11.108 32.755 1.00 80.94 83 GLU A N 1
ATOM 619 C CA . GLU A 1 83 ? -19.347 12.174 32.591 1.00 80.94 83 GLU A CA 1
ATOM 620 C C . GLU A 1 83 ? -17.969 11.671 33.034 1.00 80.94 83 GLU A C 1
ATOM 622 O O . GLU A 1 83 ? -17.692 11.498 34.219 1.00 80.94 83 GLU A O 1
ATOM 627 N N . GLY A 1 84 ? -17.117 11.392 32.050 1.00 81.56 84 GLY A N 1
ATOM 628 C CA . GLY A 1 84 ? -15.765 10.876 32.232 1.00 81.56 84 GLY A CA 1
ATOM 629 C C . GLY A 1 84 ? -14.786 11.502 31.234 1.00 81.56 84 GLY A C 1
ATOM 630 O O . GLY A 1 84 ? -15.204 12.234 30.328 1.00 81.56 84 GLY A O 1
ATOM 631 N N . PRO A 1 85 ? -13.476 11.236 31.377 1.00 88.44 85 PRO A N 1
ATOM 632 C CA . PRO A 1 85 ? -12.457 11.795 30.492 1.00 88.44 85 PRO A CA 1
ATOM 633 C C . PRO A 1 85 ? -12.630 11.270 29.068 1.00 88.44 85 PRO A C 1
ATOM 635 O O . PRO A 1 85 ? -12.979 10.110 28.901 1.00 88.44 85 PRO A O 1
ATOM 638 N N . ARG A 1 86 ? -12.331 12.086 28.052 1.00 88.56 86 ARG A N 1
ATOM 639 C CA . ARG A 1 86 ? -12.290 11.644 26.648 1.00 88.56 86 ARG A CA 1
ATOM 640 C C . ARG A 1 86 ? -10.974 10.912 26.363 1.00 88.56 86 ARG A C 1
ATOM 642 O O . ARG A 1 86 ? -9.905 11.462 26.609 1.00 88.56 86 ARG A O 1
ATOM 649 N N . VAL A 1 87 ? -11.061 9.703 25.828 1.00 91.56 87 VAL A N 1
ATOM 650 C CA . VAL A 1 87 ? -9.952 8.788 25.531 1.00 91.56 87 VAL A CA 1
ATOM 651 C C . VAL A 1 87 ? -9.879 8.591 24.032 1.00 91.56 87 VAL A C 1
ATOM 653 O O . VAL A 1 87 ? -10.862 8.169 23.447 1.00 91.56 87 VAL A O 1
ATOM 656 N N . LEU A 1 88 ? -8.731 8.857 23.419 1.00 94.25 88 LEU A N 1
ATOM 657 C CA . LEU A 1 88 ? -8.543 8.691 21.983 1.00 94.25 88 LEU A CA 1
ATOM 658 C C . LEU A 1 88 ? -7.855 7.356 21.667 1.00 94.25 88 LEU A C 1
ATOM 660 O O . LEU A 1 88 ? -6.689 7.183 22.015 1.00 94.25 88 LEU A O 1
ATOM 664 N N . LEU A 1 89 ? -8.551 6.445 20.987 1.00 95.56 89 LEU A N 1
ATOM 665 C CA . LEU A 1 89 ? -7.953 5.272 20.347 1.00 95.56 89 LEU A CA 1
ATOM 666 C C . LEU A 1 89 ? -7.628 5.612 18.893 1.00 95.56 89 LEU A C 1
ATOM 668 O O . LEU A 1 89 ? -8.496 6.103 18.168 1.00 95.56 89 LEU A O 1
ATOM 672 N N . MET A 1 90 ? -6.383 5.369 18.483 1.00 95.88 90 MET A N 1
ATOM 673 C CA . MET A 1 90 ? -5.928 5.638 17.124 1.00 95.88 90 MET A CA 1
ATOM 674 C C . MET A 1 90 ? -5.060 4.517 16.572 1.00 95.88 90 MET A C 1
ATOM 676 O O . MET A 1 90 ? -4.251 3.944 17.296 1.00 95.88 90 MET A O 1
ATOM 680 N N . ALA A 1 91 ? -5.237 4.263 15.283 1.00 97.88 91 ALA A N 1
ATOM 681 C CA . ALA A 1 91 ? -4.397 3.413 14.451 1.00 97.88 91 ALA A CA 1
ATOM 682 C C . ALA A 1 91 ? -4.411 3.992 13.033 1.00 97.88 91 ALA A C 1
ATOM 684 O O . ALA A 1 91 ? -5.400 4.626 12.638 1.00 97.88 91 ALA A O 1
ATOM 685 N N . HIS A 1 92 ? -3.326 3.844 12.279 1.00 98.06 92 HIS A N 1
ATOM 686 C CA . HIS A 1 92 ? -3.245 4.424 10.933 1.00 98.06 92 HIS A CA 1
ATOM 687 C C . HIS A 1 92 ? -3.744 3.444 9.862 1.00 98.06 92 HIS A C 1
ATOM 689 O O . HIS A 1 92 ? -3.685 2.224 10.021 1.00 98.06 92 HIS A O 1
ATOM 695 N N . MET A 1 93 ? -4.344 3.991 8.800 1.00 98.25 93 MET A N 1
ATOM 696 C CA . MET A 1 93 ? -4.886 3.194 7.692 1.00 98.25 93 MET A CA 1
ATOM 697 C C . MET A 1 93 ? -3.877 2.979 6.583 1.00 98.25 93 MET A C 1
ATOM 699 O O . MET A 1 93 ? -4.049 2.057 5.786 1.00 98.25 93 MET A O 1
ATOM 703 N N . ASP A 1 94 ? -2.879 3.841 6.468 1.00 98.00 94 ASP A N 1
ATOM 704 C CA . ASP A 1 94 ? -1.936 3.743 5.384 1.00 98.00 94 ASP A CA 1
ATOM 705 C C . ASP A 1 94 ? -0.981 2.560 5.564 1.00 98.00 94 ASP A C 1
ATOM 707 O O . ASP A 1 94 ? -0.918 1.884 6.587 1.00 98.00 94 ASP A O 1
ATOM 711 N N . GLU A 1 95 ? -0.290 2.234 4.489 1.00 97.81 95 GLU A N 1
ATOM 712 C CA . GLU A 1 95 ? 0.885 1.384 4.535 1.00 97.81 95 GLU A CA 1
ATOM 713 C C . GLU A 1 95 ? 2.020 2.113 3.826 1.00 97.81 95 GLU A C 1
ATOM 715 O O . GLU A 1 95 ? 1.809 2.992 2.984 1.00 97.81 95 GLU A O 1
ATOM 720 N N . VAL A 1 96 ? 3.251 1.737 4.134 1.00 97.19 96 VAL A N 1
ATOM 721 C CA . VAL A 1 96 ? 4.375 2.187 3.323 1.00 97.19 96 VAL A CA 1
ATOM 722 C C . VAL A 1 96 ? 4.219 1.659 1.891 1.00 97.19 96 VAL A C 1
ATOM 724 O O . VAL A 1 96 ? 3.800 0.527 1.659 1.00 97.19 96 VAL A O 1
ATOM 727 N N . GLY A 1 97 ? 4.607 2.451 0.896 1.00 97.06 97 GLY A N 1
ATOM 728 C CA . GLY A 1 97 ? 4.484 2.076 -0.512 1.00 97.06 97 GLY A CA 1
ATOM 729 C C . GLY A 1 97 ? 5.358 2.923 -1.422 1.00 97.06 97 GLY A C 1
ATOM 730 O O . GLY A 1 97 ? 6.354 3.507 -0.998 1.00 97.06 97 GLY A O 1
ATOM 731 N N . PHE A 1 98 ? 4.981 3.002 -2.689 1.00 98.06 98 PHE A N 1
ATOM 732 C CA . PHE A 1 98 ? 5.670 3.819 -3.678 1.00 98.06 98 PHE A CA 1
ATOM 733 C C . PHE A 1 98 ? 4.667 4.529 -4.573 1.00 98.06 98 PHE A C 1
ATOM 735 O O . PHE A 1 98 ? 3.477 4.220 -4.588 1.00 98.06 98 PHE A O 1
ATOM 742 N N . ILE A 1 99 ? 5.166 5.484 -5.342 1.00 98.12 99 ILE A N 1
ATOM 743 C CA . ILE A 1 99 ? 4.395 6.191 -6.354 1.00 98.12 99 ILE A CA 1
ATOM 744 C C . ILE A 1 99 ? 5.149 6.160 -7.677 1.00 98.12 99 ILE A C 1
ATOM 746 O O . ILE A 1 99 ? 6.366 6.368 -7.710 1.00 98.12 99 ILE A O 1
ATOM 750 N N . VAL A 1 100 ? 4.435 5.896 -8.772 1.00 98.56 100 VAL A N 1
ATOM 751 C CA . VAL A 1 100 ? 5.017 5.924 -10.117 1.00 98.56 100 VAL A CA 1
ATOM 752 C C . VAL A 1 100 ? 5.580 7.321 -10.377 1.00 98.56 100 VAL A C 1
ATOM 754 O O . VAL A 1 100 ? 4.862 8.318 -10.298 1.00 98.56 100 VAL A O 1
ATOM 757 N N . ARG A 1 101 ? 6.870 7.394 -10.702 1.00 98.12 101 ARG A N 1
ATOM 758 C CA . ARG A 1 101 ? 7.574 8.632 -11.045 1.00 98.12 101 ARG A CA 1
ATOM 759 C C . ARG A 1 101 ? 7.552 8.861 -12.550 1.00 98.12 101 ARG A C 1
ATOM 761 O O . ARG A 1 101 ? 7.138 9.927 -12.992 1.00 98.12 101 ARG A O 1
ATOM 768 N N . PHE A 1 102 ? 8.020 7.887 -13.326 1.00 98.19 102 PHE A N 1
ATOM 769 C CA . PHE A 1 102 ? 7.997 7.931 -14.787 1.00 98.19 102 PHE A CA 1
ATOM 770 C C . PHE A 1 102 ? 8.098 6.523 -15.383 1.00 98.19 102 PHE A C 1
ATOM 772 O O . PHE A 1 102 ? 8.392 5.559 -14.679 1.00 98.19 102 PHE A O 1
ATOM 779 N N . ILE A 1 103 ? 7.854 6.435 -16.688 1.00 98.56 103 ILE A N 1
ATOM 780 C CA . ILE A 1 103 ? 7.970 5.217 -17.491 1.00 98.56 103 ILE A CA 1
ATOM 781 C C . ILE A 1 103 ? 9.065 5.469 -18.525 1.00 98.56 103 ILE A C 1
ATOM 783 O O . ILE A 1 103 ? 9.020 6.495 -19.212 1.00 98.56 103 ILE A O 1
ATOM 787 N N . ASP A 1 104 ? 10.069 4.605 -18.628 1.00 98.00 104 ASP A N 1
ATOM 788 C CA . ASP A 1 104 ? 11.112 4.760 -19.647 1.00 98.00 104 ASP A CA 1
ATOM 789 C C . ASP A 1 104 ? 10.611 4.342 -21.043 1.00 98.00 104 ASP A C 1
ATOM 791 O O . ASP A 1 104 ? 9.485 3.874 -21.204 1.00 98.00 104 ASP A O 1
ATOM 795 N N . ASP A 1 105 ? 11.427 4.543 -22.077 1.00 98.25 105 ASP A N 1
ATOM 796 C CA . ASP A 1 105 ? 11.013 4.236 -23.451 1.00 98.25 105 ASP A CA 1
ATOM 797 C C . ASP A 1 105 ? 10.844 2.725 -23.700 1.00 98.25 105 ASP A C 1
ATOM 799 O O . ASP A 1 105 ? 10.091 2.342 -24.595 1.00 98.25 105 ASP A O 1
ATOM 803 N N . ASN A 1 106 ? 11.468 1.876 -22.874 1.00 97.81 106 ASN A N 1
ATOM 804 C CA . ASN A 1 106 ? 11.364 0.417 -22.941 1.00 97.81 106 ASN A CA 1
ATOM 805 C C . ASN A 1 106 ? 10.138 -0.131 -22.189 1.00 97.81 106 ASN A C 1
ATOM 807 O O . ASN A 1 106 ? 9.809 -1.300 -22.354 1.00 97.81 106 ASN A O 1
ATOM 811 N N . GLY A 1 107 ? 9.439 0.699 -21.405 1.00 98.06 107 GLY A N 1
ATOM 812 C CA . GLY A 1 107 ? 8.267 0.303 -20.619 1.00 98.06 107 GLY A CA 1
ATOM 813 C C . GLY A 1 107 ? 8.562 -0.051 -19.157 1.00 98.06 107 GLY A C 1
ATOM 814 O O . GLY A 1 107 ? 7.655 -0.492 -18.451 1.00 98.06 107 GLY A O 1
ATOM 815 N N . PHE A 1 108 ? 9.788 0.166 -18.674 1.00 98.38 108 PHE A N 1
ATOM 816 C CA . PHE A 1 108 ? 10.136 -0.002 -17.265 1.00 98.38 108 PHE A CA 1
ATOM 817 C C . PHE A 1 108 ? 9.610 1.157 -16.420 1.00 98.38 108 PHE A C 1
ATOM 819 O O . PHE A 1 108 ? 9.658 2.327 -16.816 1.00 98.38 108 PHE A O 1
ATOM 826 N N . ILE A 1 109 ? 9.124 0.831 -15.224 1.00 98.56 109 ILE A N 1
ATOM 827 C CA . ILE A 1 109 ? 8.490 1.791 -14.324 1.00 98.56 109 ILE A CA 1
ATOM 828 C C . ILE A 1 109 ? 9.482 2.209 -13.243 1.00 98.56 109 ILE A C 1
ATOM 830 O O . ILE A 1 109 ? 9.978 1.384 -12.481 1.00 98.56 109 ILE A O 1
ATOM 834 N N . TYR A 1 110 ? 9.731 3.507 -13.132 1.00 98.00 110 TYR A N 1
ATOM 835 C CA . TYR A 1 110 ? 10.537 4.088 -12.064 1.00 98.00 110 TYR A CA 1
ATOM 836 C C . TYR A 1 110 ? 9.628 4.754 -11.043 1.00 98.00 110 TYR A C 1
ATOM 838 O O . TYR A 1 110 ? 8.605 5.348 -11.397 1.00 98.00 110 TYR A O 1
ATOM 846 N N . PHE A 1 111 ? 9.996 4.678 -9.769 1.00 97.81 1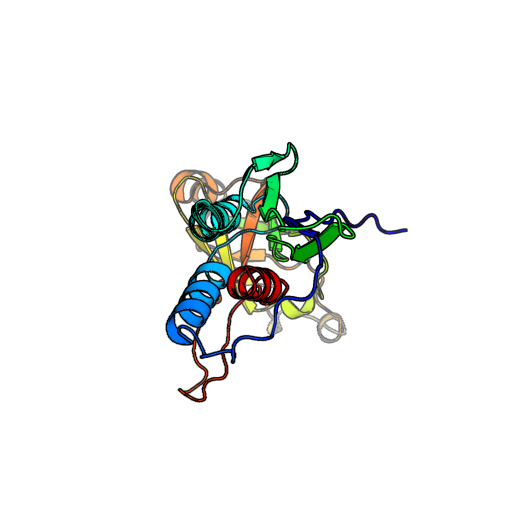11 PHE A N 1
ATOM 847 C CA . PHE A 1 111 ? 9.111 5.037 -8.667 1.00 97.81 111 PHE A CA 1
ATOM 848 C C . PHE A 1 111 ? 9.857 5.710 -7.514 1.00 97.81 111 PHE A C 1
ATOM 850 O O . PHE A 1 111 ? 11.073 5.601 -7.389 1.00 97.81 111 PHE A O 1
ATOM 857 N N . ASN A 1 112 ? 9.110 6.442 -6.690 1.00 96.69 112 ASN A N 1
ATOM 858 C CA . ASN A 1 112 ? 9.608 7.092 -5.479 1.00 96.69 112 ASN A CA 1
ATOM 859 C C . ASN A 1 112 ? 8.960 6.460 -4.241 1.00 96.69 112 ASN A C 1
ATOM 861 O O . ASN A 1 112 ? 7.794 6.068 -4.317 1.00 96.69 112 ASN A O 1
ATOM 865 N N . PRO A 1 113 ? 9.663 6.395 -3.099 1.00 96.19 113 PRO A N 1
ATOM 866 C CA . PRO A 1 113 ? 9.101 5.853 -1.874 1.00 96.19 113 PRO A CA 1
ATOM 867 C C . PRO A 1 113 ? 8.072 6.813 -1.276 1.00 96.19 113 PRO A C 1
ATOM 869 O O . PRO A 1 113 ? 8.247 8.033 -1.284 1.00 96.19 113 PRO A O 1
ATOM 872 N N . VAL A 1 114 ? 7.010 6.232 -0.730 1.00 95.69 114 VAL A N 1
ATOM 873 C CA . VAL A 1 114 ? 6.005 6.893 0.100 1.00 95.69 114 VAL A CA 1
ATOM 874 C C . VAL A 1 114 ? 6.071 6.221 1.469 1.00 95.69 114 VAL A C 1
ATOM 876 O O . VAL A 1 114 ? 5.670 5.070 1.632 1.00 95.69 114 VAL A O 1
ATOM 879 N N . GLY A 1 115 ? 6.662 6.924 2.434 1.00 91.56 115 GLY A N 1
ATOM 880 C CA . GLY A 1 115 ? 7.033 6.365 3.735 1.00 91.56 115 GLY A CA 1
ATOM 881 C C . GLY A 1 115 ? 8.524 6.030 3.845 1.00 91.56 115 GLY A C 1
ATOM 882 O O . GLY A 1 115 ? 9.324 6.329 2.958 1.00 91.56 115 GLY A O 1
ATOM 883 N N . GLY A 1 116 ? 8.915 5.465 4.988 1.00 89.75 116 GLY A N 1
ATOM 884 C CA . GLY A 1 116 ? 10.307 5.126 5.282 1.00 89.75 116 GLY A CA 1
ATOM 885 C C . GLY A 1 116 ? 10.664 3.724 4.804 1.00 89.75 116 GLY A C 1
ATOM 886 O O . GLY A 1 116 ? 10.062 2.758 5.261 1.00 89.75 116 GLY A O 1
ATOM 887 N N . TYR A 1 117 ? 11.676 3.619 3.945 1.00 87.06 117 TYR A N 1
ATOM 888 C CA . TYR A 1 117 ? 12.178 2.345 3.441 1.00 87.06 117 TYR A CA 1
ATOM 889 C C . TYR A 1 117 ? 13.671 2.177 3.669 1.00 87.06 117 TYR A C 1
ATOM 891 O O . TYR A 1 117 ? 14.435 3.140 3.677 1.00 87.06 117 TYR A O 1
ATOM 899 N N . PHE A 1 118 ? 14.073 0.917 3.808 1.00 88.69 118 PHE A N 1
ATOM 900 C CA . PHE A 1 118 ? 15.448 0.508 3.589 1.00 88.69 118 PHE A CA 1
ATOM 901 C C . PHE A 1 118 ? 15.565 -0.004 2.155 1.00 88.69 118 PHE A C 1
ATOM 903 O O . PHE A 1 118 ? 14.977 -1.038 1.839 1.00 88.69 118 PHE A O 1
ATOM 910 N N . ASP A 1 119 ? 16.304 0.699 1.295 1.00 87.75 119 ASP A N 1
ATOM 911 C CA . ASP A 1 119 ? 16.348 0.448 -0.156 1.00 87.75 119 ASP A CA 1
ATOM 912 C C . ASP A 1 119 ? 16.593 -1.020 -0.525 1.00 87.75 119 ASP A C 1
ATOM 914 O O . ASP A 1 119 ? 15.987 -1.547 -1.455 1.00 87.75 119 ASP A O 1
ATOM 918 N N . GLN A 1 120 ? 17.418 -1.726 0.254 1.00 90.12 120 GLN A N 1
ATOM 919 C CA . GLN A 1 120 ? 17.739 -3.127 -0.031 1.00 90.12 120 GLN A CA 1
ATOM 920 C C . GLN A 1 120 ? 16.539 -4.071 0.134 1.00 90.12 120 GLN A C 1
ATOM 922 O O . GLN A 1 120 ? 16.526 -5.139 -0.469 1.00 90.12 120 GLN A O 1
ATOM 927 N N . SER A 1 121 ? 15.521 -3.693 0.916 1.00 90.56 121 SER A N 1
ATOM 928 C CA . SER A 1 121 ? 14.296 -4.497 1.071 1.00 90.56 121 SER A CA 1
ATOM 929 C C . SER A 1 121 ? 13.457 -4.571 -0.210 1.00 90.56 121 SER A C 1
ATOM 931 O O . SER A 1 121 ? 12.652 -5.483 -0.358 1.00 90.56 121 SER A O 1
ATOM 933 N N . ILE A 1 122 ? 13.676 -3.640 -1.143 1.00 93.00 122 ILE A N 1
ATOM 934 C CA . ILE A 1 122 ? 12.865 -3.445 -2.351 1.00 93.00 122 ILE A CA 1
ATOM 935 C C . ILE A 1 122 ? 13.363 -4.318 -3.507 1.00 93.00 122 ILE A C 1
ATOM 937 O O . ILE A 1 122 ? 12.629 -4.560 -4.461 1.00 93.00 122 ILE A O 1
ATOM 941 N N . LEU A 1 123 ? 14.602 -4.805 -3.445 1.00 91.88 123 LEU A N 1
ATOM 942 C CA . LEU A 1 123 ? 15.217 -5.596 -4.507 1.00 91.88 123 LEU A CA 1
ATOM 943 C C . LEU A 1 123 ? 14.536 -6.964 -4.636 1.00 91.88 123 LEU A C 1
ATOM 945 O O . LEU A 1 123 ? 14.365 -7.666 -3.640 1.00 91.88 123 LEU A O 1
ATOM 949 N N . THR A 1 124 ? 14.226 -7.387 -5.866 1.00 92.31 124 THR A N 1
ATOM 950 C CA . THR A 1 124 ? 13.700 -8.731 -6.188 1.00 92.31 124 THR A CA 1
ATOM 951 C C . THR A 1 124 ? 12.353 -9.061 -5.528 1.00 92.31 124 THR A C 1
ATOM 953 O O . THR A 1 124 ? 12.125 -10.161 -5.025 1.00 92.31 124 THR A O 1
ATOM 956 N N . GLN A 1 125 ? 11.442 -8.094 -5.539 1.00 96.44 125 GLN A N 1
ATOM 957 C CA . GLN A 1 125 ? 10.135 -8.150 -4.892 1.00 96.44 125 GLN A CA 1
ATOM 958 C C . GLN A 1 125 ? 9.008 -8.102 -5.921 1.00 96.44 125 GLN A C 1
ATOM 960 O O . GLN A 1 125 ? 9.100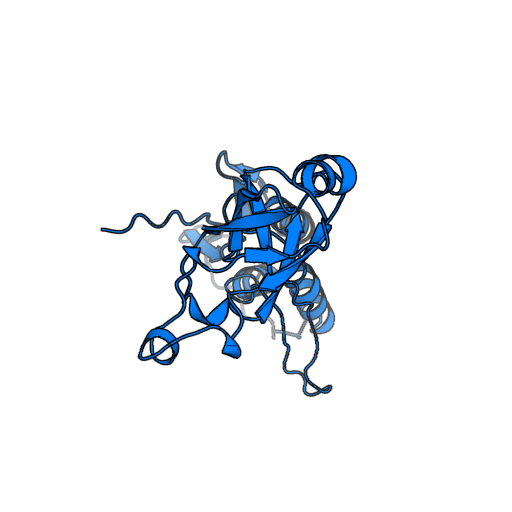 -7.398 -6.928 1.00 96.44 125 GLN A O 1
ATOM 965 N N . GLN A 1 126 ? 7.921 -8.819 -5.638 1.00 97.62 126 GLN A N 1
ATOM 966 C CA . GLN A 1 126 ? 6.665 -8.660 -6.367 1.00 97.62 126 GLN A CA 1
ATOM 967 C C . GLN A 1 126 ? 5.921 -7.434 -5.835 1.00 97.62 126 GLN A C 1
ATOM 969 O O . GLN A 1 126 ? 5.774 -7.245 -4.626 1.00 97.62 126 GLN A O 1
ATOM 974 N N . MET A 1 127 ? 5.462 -6.596 -6.756 1.00 97.69 127 MET A N 1
ATOM 975 C CA . MET A 1 127 ? 4.771 -5.346 -6.469 1.00 97.69 127 MET A CA 1
ATOM 976 C C . MET A 1 127 ? 3.501 -5.254 -7.307 1.00 97.69 127 MET A C 1
ATOM 978 O O . MET A 1 127 ? 3.376 -5.884 -8.356 1.00 97.69 127 MET A O 1
ATOM 982 N N . LYS A 1 128 ? 2.572 -4.410 -6.870 1.00 97.94 128 LYS A N 1
ATOM 983 C CA . LYS A 1 128 ? 1.308 -4.151 -7.554 1.00 97.94 128 LYS A CA 1
ATOM 984 C C . LYS A 1 128 ? 1.096 -2.653 -7.707 1.00 97.94 128 LYS A C 1
ATOM 986 O O . LYS A 1 128 ? 1.135 -1.920 -6.718 1.00 97.94 128 LYS A O 1
ATOM 991 N N . ILE A 1 129 ? 0.866 -2.208 -8.941 1.00 98.56 129 ILE A N 1
ATOM 992 C CA . ILE A 1 129 ? 0.468 -0.837 -9.278 1.00 98.56 129 ILE A CA 1
ATOM 993 C C . ILE A 1 129 ? -1.055 -0.797 -9.352 1.00 98.56 129 ILE A C 1
ATOM 995 O O . ILE A 1 129 ? -1.658 -1.557 -10.112 1.00 98.56 129 ILE A O 1
ATOM 999 N N . MET A 1 130 ? -1.693 0.102 -8.606 1.00 97.81 130 MET A N 1
ATOM 1000 C CA . MET A 1 130 ? -3.143 0.275 -8.697 1.00 97.81 130 MET A CA 1
ATOM 1001 C C . MET A 1 130 ? -3.465 1.255 -9.822 1.00 97.81 130 MET A C 1
ATOM 1003 O O . MET A 1 130 ? -3.186 2.449 -9.715 1.00 97.81 130 MET A O 1
ATOM 1007 N N . THR A 1 131 ? -4.055 0.754 -10.907 1.00 97.69 131 THR A N 1
ATOM 1008 C CA . THR A 1 131 ? -4.440 1.575 -12.062 1.00 97.69 131 THR A CA 1
ATOM 1009 C C . THR A 1 131 ? -5.962 1.689 -12.180 1.00 97.69 131 THR A C 1
ATOM 1011 O O . THR A 1 131 ? -6.689 0.844 -11.647 1.00 97.69 131 THR A O 1
ATOM 1014 N N . PRO A 1 132 ? -6.481 2.672 -12.940 1.00 92.81 132 PRO A N 1
ATOM 1015 C CA . PRO A 1 132 ? -7.909 2.749 -13.255 1.00 92.81 132 PRO A CA 1
ATOM 1016 C C . PRO A 1 132 ? -8.459 1.520 -13.997 1.00 92.81 132 PRO A C 1
ATOM 1018 O O . PRO A 1 132 ? -9.664 1.285 -13.969 1.00 92.81 132 PRO A O 1
ATOM 1021 N N . LYS A 1 133 ? -7.597 0.737 -14.665 1.00 95.06 133 LYS A N 1
ATOM 1022 C CA . LYS A 1 133 ? -7.969 -0.492 -15.386 1.00 95.06 133 LYS A CA 1
ATOM 1023 C C . LYS A 1 133 ? -7.891 -1.751 -14.520 1.00 95.06 133 LYS A C 1
ATOM 1025 O O . LYS A 1 133 ? -8.200 -2.838 -14.999 1.00 95.06 133 LYS A O 1
ATOM 1030 N N . GLY A 1 134 ? -7.491 -1.606 -13.259 1.00 95.44 134 GLY A N 1
ATOM 1031 C CA . GLY A 1 134 ? -7.233 -2.707 -12.343 1.00 95.44 134 GLY A CA 1
ATOM 1032 C C . GLY A 1 134 ? -5.765 -2.785 -11.919 1.00 95.44 134 GLY A C 1
ATOM 1033 O O . GLY A 1 134 ? -4.925 -2.006 -12.381 1.00 95.44 134 GLY A O 1
ATOM 1034 N N . PRO A 1 135 ? -5.447 -3.693 -10.989 1.00 96.88 135 PRO A N 1
ATOM 1035 C CA . PRO A 1 135 ? -4.084 -3.879 -10.526 1.00 96.88 135 PRO A CA 1
ATOM 1036 C C . PRO A 1 135 ? -3.183 -4.454 -11.623 1.00 96.88 135 PRO A C 1
ATOM 1038 O O . PRO A 1 135 ? -3.572 -5.379 -12.333 1.00 96.88 135 PRO A O 1
ATOM 1041 N N . VAL A 1 136 ? -1.958 -3.941 -11.710 1.00 98.44 136 VAL A N 1
ATOM 1042 C CA . VAL A 1 136 ? -0.901 -4.452 -12.591 1.00 98.44 136 VAL A CA 1
ATOM 1043 C C . VAL A 1 136 ? 0.226 -4.987 -11.722 1.00 98.44 136 VAL A C 1
ATOM 1045 O O . VAL A 1 136 ? 0.765 -4.254 -10.893 1.00 98.44 136 VAL A O 1
ATOM 1048 N N . ILE A 1 137 ? 0.565 -6.262 -11.894 1.00 98.25 137 ILE A N 1
ATOM 1049 C CA . ILE A 1 137 ? 1.672 -6.905 -11.181 1.00 98.25 137 ILE A CA 1
ATOM 1050 C C . ILE A 1 137 ? 2.978 -6.540 -11.884 1.00 98.25 137 ILE A C 1
ATOM 1052 O O . ILE A 1 137 ? 3.045 -6.510 -13.112 1.00 98.25 137 ILE A O 1
ATOM 1056 N N . GLY A 1 138 ? 4.019 -6.292 -11.102 1.00 97.88 138 GLY A N 1
ATOM 1057 C CA . GLY A 1 138 ? 5.375 -6.166 -11.604 1.00 97.88 138 GLY A CA 1
ATOM 1058 C C . GLY A 1 138 ? 6.392 -6.772 -10.651 1.00 97.88 138 GLY A C 1
ATOM 1059 O O . GLY A 1 138 ? 6.085 -7.112 -9.507 1.00 97.88 138 GLY A O 1
ATOM 1060 N N . TYR A 1 139 ? 7.624 -6.885 -11.128 1.00 98.00 139 TYR A N 1
ATOM 1061 C CA . TYR A 1 139 ? 8.748 -7.386 -10.350 1.00 98.00 139 TYR A CA 1
ATOM 1062 C C . TYR A 1 139 ? 9.888 -6.375 -10.339 1.00 98.00 139 TYR A C 1
ATOM 1064 O O . TYR A 1 139 ? 10.249 -5.826 -11.383 1.00 98.00 139 TYR A O 1
ATOM 1072 N N . THR A 1 140 ? 10.447 -6.090 -9.164 1.00 97.44 140 THR A N 1
ATOM 1073 C CA . THR A 1 140 ? 11.553 -5.137 -9.076 1.00 97.44 140 THR A CA 1
ATOM 1074 C C . THR A 1 140 ? 12.836 -5.752 -9.625 1.00 97.44 140 THR A C 1
ATOM 1076 O O . THR A 1 140 ? 13.280 -6.831 -9.222 1.00 97.44 140 THR A O 1
ATOM 1079 N N . GLY A 1 141 ? 13.436 -5.036 -10.568 1.00 94.19 141 GLY A N 1
ATOM 1080 C CA . GLY A 1 141 ? 14.674 -5.380 -11.240 1.00 94.19 141 GLY A CA 1
ATOM 1081 C C . GLY A 1 141 ? 15.755 -4.334 -11.001 1.00 94.19 141 GLY A C 1
ATOM 1082 O O . GLY A 1 141 ? 15.504 -3.204 -10.587 1.00 94.19 141 GLY A O 1
ATOM 1083 N N . MET A 1 142 ? 16.987 -4.740 -11.273 1.00 91.12 142 MET A N 1
ATOM 1084 C CA . MET A 1 142 ? 18.170 -3.888 -11.266 1.00 91.12 142 MET A CA 1
ATOM 1085 C C . MET A 1 142 ? 19.138 -4.375 -12.345 1.00 91.12 142 MET A C 1
ATOM 1087 O O . MET A 1 142 ? 18.941 -5.439 -12.946 1.00 91.12 142 MET A O 1
ATOM 1091 N N . LYS A 1 143 ? 20.223 -3.626 -12.563 1.00 85.38 143 LYS A N 1
ATOM 1092 C CA . LYS A 1 143 ? 21.354 -4.079 -13.384 1.00 85.38 143 LYS A CA 1
ATOM 1093 C C . LYS A 1 143 ? 21.799 -5.485 -12.947 1.00 85.38 143 LYS A C 1
ATOM 1095 O O . LYS A 1 143 ? 21.943 -5.761 -11.758 1.00 85.38 143 LYS A O 1
ATOM 1100 N N . SER A 1 144 ? 22.027 -6.375 -13.917 1.00 82.69 144 SER A N 1
ATOM 1101 C CA . SER A 1 144 ? 22.414 -7.764 -13.640 1.00 82.69 144 SER A CA 1
ATOM 1102 C C . SER A 1 144 ? 23.690 -7.848 -12.797 1.00 82.69 144 SER A C 1
ATOM 1104 O O . SER A 1 144 ? 24.674 -7.156 -13.070 1.00 82.69 144 SER A O 1
ATOM 1106 N N . GLY A 1 145 ? 23.702 -8.781 -11.838 1.00 76.94 145 GLY A N 1
ATOM 1107 C CA . GLY A 1 145 ? 24.840 -9.068 -10.959 1.00 76.94 145 GLY A CA 1
ATOM 1108 C C . GLY A 1 145 ? 26.163 -9.296 -11.705 1.00 76.94 145 GLY A C 1
ATOM 1109 O O . GLY A 1 145 ? 27.231 -8.853 -11.278 1.00 76.94 145 GLY A O 1
ATOM 1110 N N . HIS A 1 146 ? 26.096 -9.957 -12.865 1.00 82.94 146 HIS A N 1
ATOM 1111 C CA . HIS A 1 146 ? 27.264 -10.236 -13.704 1.00 82.94 146 HIS A CA 1
ATOM 1112 C C . HIS A 1 146 ? 27.827 -8.990 -14.394 1.00 82.94 146 HIS A C 1
ATOM 1114 O O . HIS A 1 146 ? 28.999 -8.981 -14.760 1.00 82.94 146 HIS A O 1
ATOM 1120 N N . SER A 1 147 ? 27.016 -7.944 -14.549 1.00 84.94 147 SER A N 1
ATOM 1121 C CA . SER A 1 147 ? 27.379 -6.702 -15.233 1.00 84.94 147 SER A CA 1
ATOM 1122 C C . SER A 1 147 ? 28.035 -5.668 -14.315 1.00 84.94 147 SER A C 1
ATOM 1124 O O . SER A 1 147 ? 28.520 -4.650 -14.811 1.00 84.94 147 SER A O 1
ATOM 1126 N N . PHE A 1 148 ? 28.043 -5.884 -12.997 1.00 82.88 148 PHE A N 1
ATOM 1127 C CA . PHE A 1 148 ? 28.805 -5.045 -12.071 1.00 82.88 148 PHE A CA 1
ATOM 1128 C C . PHE A 1 148 ? 30.302 -5.305 -12.216 1.00 82.88 148 PHE A C 1
ATOM 1130 O O . PHE A 1 148 ? 30.739 -6.463 -12.222 1.00 82.88 148 PHE A O 1
ATOM 1137 N N . GLN A 1 149 ? 31.079 -4.225 -12.289 1.00 82.62 149 GLN A N 1
ATOM 1138 C CA . GLN A 1 149 ? 32.534 -4.273 -12.419 1.00 82.62 149 GLN A CA 1
ATOM 1139 C C . GLN A 1 149 ? 33.221 -3.765 -11.150 1.00 82.62 149 GLN A C 1
ATOM 1141 O O . GLN A 1 149 ? 32.725 -2.861 -10.485 1.00 82.62 149 GLN A O 1
ATOM 1146 N N . GLY A 1 150 ? 34.383 -4.341 -10.832 1.00 85.06 150 GLY A N 1
ATOM 1147 C CA . GLY A 1 150 ? 35.229 -3.876 -9.733 1.00 85.06 150 GLY A CA 1
ATOM 1148 C C . GLY A 1 150 ? 34.500 -3.802 -8.389 1.00 85.06 150 GLY A C 1
ATOM 1149 O O . GLY A 1 150 ? 33.889 -4.773 -7.941 1.00 85.06 150 GLY A O 1
ATOM 1150 N N . ASP A 1 151 ? 34.590 -2.640 -7.747 1.00 83.94 151 ASP A N 1
ATOM 1151 C CA . ASP A 1 151 ? 34.042 -2.375 -6.420 1.00 83.94 151 ASP A CA 1
ATOM 1152 C C . ASP A 1 151 ? 32.525 -2.112 -6.412 1.00 83.94 151 ASP A C 1
ATOM 1154 O O . ASP A 1 151 ? 3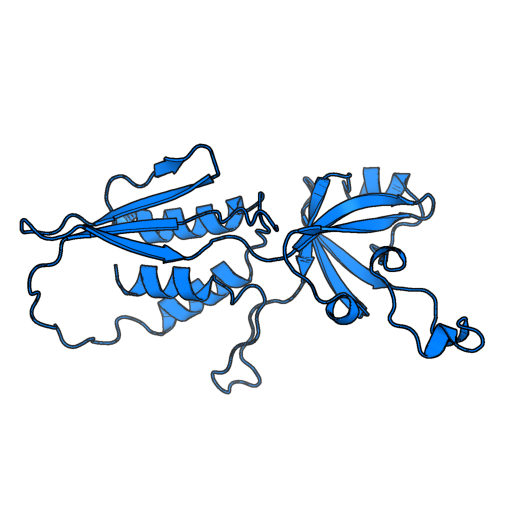1.922 -2.164 -5.339 1.00 83.94 151 ASP A O 1
ATOM 1158 N N . GLU A 1 152 ? 31.879 -1.923 -7.573 1.00 81.12 152 GLU A N 1
ATOM 1159 C CA . GLU A 1 152 ? 30.421 -1.738 -7.672 1.00 81.12 152 GLU A CA 1
ATOM 1160 C C . GLU A 1 152 ? 29.653 -2.886 -7.005 1.00 81.12 152 GLU A C 1
ATOM 1162 O O . GLU A 1 152 ? 28.638 -2.651 -6.358 1.00 81.12 152 GLU A O 1
ATOM 1167 N N . ARG A 1 153 ? 30.172 -4.121 -7.083 1.00 79.12 153 ARG A N 1
ATOM 1168 C CA . ARG A 1 153 ? 29.556 -5.309 -6.460 1.00 79.12 153 ARG A CA 1
ATOM 1169 C C . ARG A 1 153 ? 29.440 -5.231 -4.942 1.00 79.12 153 ARG A C 1
ATOM 1171 O O . ARG A 1 153 ? 28.650 -5.964 -4.359 1.00 79.12 153 ARG A O 1
ATOM 1178 N N . SER A 1 154 ? 30.276 -4.417 -4.308 1.00 82.81 154 SER A N 1
ATOM 1179 C CA . SER A 1 154 ? 30.319 -4.268 -2.851 1.00 82.81 154 SER A CA 1
ATOM 1180 C C . SER A 1 154 ? 29.477 -3.096 -2.345 1.00 82.81 154 SER A C 1
ATOM 1182 O O . SER A 1 154 ? 29.323 -2.928 -1.136 1.00 82.81 154 SER A O 1
ATOM 1184 N N . ARG A 1 155 ? 28.930 -2.284 -3.256 1.00 86.44 155 ARG A N 1
ATOM 1185 C CA . ARG A 1 155 ? 28.109 -1.121 -2.925 1.00 86.44 155 ARG A CA 1
ATOM 1186 C C . ARG A 1 155 ? 26.640 -1.519 -2.850 1.00 86.44 155 ARG A C 1
ATOM 1188 O O . ARG A 1 155 ? 26.175 -2.396 -3.572 1.00 86.44 155 ARG A O 1
ATOM 1195 N N . MET A 1 156 ? 25.909 -0.847 -1.967 1.00 88.44 156 MET A N 1
ATOM 1196 C CA . MET A 1 156 ? 24.457 -0.969 -1.908 1.00 88.44 156 MET A CA 1
ATOM 1197 C C . MET A 1 156 ? 23.838 -0.393 -3.180 1.00 88.44 156 MET A C 1
ATOM 1199 O O . MET A 1 156 ? 24.251 0.668 -3.648 1.00 88.44 156 MET A O 1
ATOM 1203 N N . VAL A 1 157 ? 22.845 -1.094 -3.721 1.00 89.31 157 VAL A N 1
ATOM 1204 C CA . VAL A 1 157 ? 22.073 -0.612 -4.870 1.00 89.31 157 VAL A CA 1
ATOM 1205 C C . VAL A 1 157 ? 21.165 0.510 -4.393 1.00 89.31 157 VAL A C 1
ATOM 1207 O O . VAL A 1 157 ? 20.433 0.334 -3.419 1.00 89.31 157 VAL A O 1
ATOM 1210 N N . GLU A 1 158 ? 21.230 1.658 -5.055 1.00 89.56 158 GLU A N 1
ATOM 1211 C CA . GLU A 1 158 ? 20.366 2.791 -4.743 1.00 89.56 158 GLU A CA 1
ATOM 1212 C C . GLU A 1 158 ? 18.997 2.625 -5.410 1.00 89.56 158 GLU A C 1
ATOM 1214 O O . GLU A 1 158 ? 18.904 2.127 -6.532 1.00 89.56 158 GLU A O 1
ATOM 1219 N N . LEU A 1 159 ? 17.930 3.115 -4.770 1.00 89.69 159 LEU A N 1
ATOM 1220 C CA . LEU A 1 159 ? 16.570 3.020 -5.313 1.00 89.69 159 LEU A CA 1
ATOM 1221 C C . LEU A 1 159 ? 16.423 3.599 -6.732 1.00 89.69 159 LEU A C 1
ATOM 1223 O O . LEU A 1 159 ? 15.627 3.102 -7.521 1.00 89.69 159 LEU A O 1
ATOM 1227 N N . ARG A 1 160 ? 17.203 4.628 -7.087 1.00 89.88 160 ARG A N 1
ATOM 1228 C CA . ARG A 1 160 ? 17.172 5.226 -8.436 1.00 89.88 160 ARG A CA 1
ATOM 1229 C C . ARG A 1 160 ? 17.593 4.257 -9.549 1.00 89.88 160 ARG A C 1
ATOM 1231 O O . ARG A 1 160 ? 17.235 4.486 -10.700 1.00 89.88 160 ARG A O 1
ATOM 1238 N N . ASP A 1 161 ? 18.351 3.220 -9.198 1.00 91.81 161 ASP A N 1
ATOM 1239 C CA . ASP A 1 161 ? 18.861 2.197 -10.113 1.00 91.81 161 ASP A CA 1
ATOM 1240 C C . ASP A 1 161 ? 17.964 0.943 -10.127 1.00 91.81 161 ASP A C 1
ATOM 1242 O O . ASP A 1 161 ? 18.252 -0.032 -10.827 1.00 91.81 161 ASP A O 1
ATOM 1246 N N . VAL A 1 162 ? 16.868 0.972 -9.361 1.00 95.62 162 VAL A N 1
ATOM 1247 C CA . VAL A 1 162 ? 15.828 -0.055 -9.327 1.00 95.62 162 VAL A CA 1
ATOM 1248 C C . VAL A 1 162 ? 14.672 0.385 -10.217 1.00 95.62 162 VAL A C 1
ATOM 1250 O O . VAL A 1 162 ? 14.204 1.522 -10.156 1.00 95.62 162 VAL A O 1
ATOM 1253 N N . PHE A 1 163 ? 14.188 -0.543 -11.030 1.00 97.19 163 PHE A N 1
ATOM 1254 C CA . PHE A 1 163 ? 12.995 -0.366 -11.846 1.00 97.19 163 PHE A CA 1
ATOM 1255 C C . PHE A 1 163 ? 11.984 -1.461 -11.526 1.00 97.19 163 PHE A C 1
ATOM 1257 O O . PHE A 1 163 ? 12.319 -2.501 -10.964 1.00 97.19 163 PHE A O 1
ATOM 1264 N N . LEU A 1 164 ? 10.731 -1.228 -11.881 1.00 98.31 164 LEU A N 1
ATOM 1265 C CA . LEU A 1 164 ? 9.662 -2.206 -11.804 1.00 98.31 164 LEU A CA 1
ATOM 1266 C C . LEU A 1 164 ? 9.322 -2.652 -13.225 1.00 98.31 164 LEU A C 1
ATOM 1268 O O . LEU A 1 164 ? 8.904 -1.848 -14.060 1.00 98.31 164 LEU A O 1
ATOM 1272 N N . ASP A 1 165 ? 9.541 -3.933 -13.496 1.00 98.06 165 ASP A N 1
ATOM 1273 C CA . ASP A 1 165 ? 9.197 -4.565 -14.764 1.00 98.06 165 ASP A CA 1
ATOM 1274 C C . ASP A 1 165 ? 7.763 -5.097 -14.699 1.00 98.06 165 ASP A C 1
ATOM 1276 O O . ASP A 1 165 ? 7.429 -5.901 -13.828 1.00 98.06 165 ASP A O 1
ATOM 1280 N N . VAL A 1 166 ? 6.916 -4.619 -15.610 1.00 98.25 166 VAL A N 1
ATOM 1281 C CA . VAL A 1 166 ? 5.504 -5.015 -15.760 1.00 98.25 166 VAL A CA 1
ATOM 1282 C C . VAL A 1 166 ? 5.258 -5.802 -17.054 1.00 98.25 166 VAL A C 1
ATOM 1284 O O . VAL A 1 166 ? 4.113 -6.043 -17.428 1.00 98.25 166 VAL A O 1
ATOM 1287 N N . GLY A 1 167 ? 6.321 -6.170 -17.778 1.00 98.00 167 GLY A N 1
ATOM 1288 C CA . GLY A 1 167 ? 6.253 -6.889 -19.050 1.00 98.00 167 GLY A CA 1
ATOM 1289 C C . GLY A 1 167 ? 5.880 -6.031 -20.265 1.00 98.00 167 GLY A C 1
ATOM 1290 O O . GLY A 1 167 ? 5.614 -6.584 -21.332 1.00 98.00 167 GLY A O 1
ATOM 1291 N N . ALA A 1 168 ? 5.851 -4.702 -20.128 1.00 98.12 168 ALA A N 1
ATOM 1292 C CA . ALA A 1 168 ? 5.653 -3.789 -21.253 1.00 98.12 168 ALA A CA 1
ATOM 1293 C C . ALA A 1 168 ? 6.895 -3.757 -22.157 1.00 98.12 168 ALA A C 1
ATOM 1295 O O . ALA A 1 168 ? 8.020 -3.853 -21.676 1.00 98.12 168 ALA A O 1
ATOM 1296 N N . ARG A 1 169 ? 6.698 -3.583 -23.468 1.00 98.06 169 ARG A N 1
ATOM 1297 C CA . ARG A 1 169 ? 7.783 -3.461 -24.461 1.00 98.06 169 ARG A CA 1
ATOM 1298 C C . ARG A 1 169 ? 8.043 -2.022 -24.893 1.00 98.06 169 ARG A C 1
ATOM 1300 O O . ARG A 1 169 ? 8.902 -1.776 -25.735 1.00 98.06 169 ARG A O 1
ATOM 1307 N N . SER A 1 170 ? 7.239 -1.086 -24.400 1.00 98.50 170 SER A N 1
ATOM 1308 C CA . SER A 1 170 ? 7.390 0.341 -24.658 1.00 98.50 170 SER A CA 1
ATOM 1309 C C . SER A 1 170 ? 6.637 1.168 -23.622 1.00 98.50 170 SER A C 1
ATOM 1311 O O . SER A 1 170 ? 5.696 0.673 -22.990 1.00 98.50 170 SER A O 1
ATOM 1313 N N . ARG A 1 171 ? 6.982 2.460 -23.517 1.00 98.31 171 ARG A N 1
ATOM 1314 C CA . ARG A 1 171 ? 6.186 3.434 -22.749 1.00 98.31 171 ARG A CA 1
ATOM 1315 C C . ARG A 1 171 ? 4.707 3.389 -23.132 1.00 98.31 171 ARG A C 1
ATOM 1317 O O . ARG A 1 171 ? 3.855 3.306 -22.255 1.00 98.31 171 ARG A O 1
ATOM 1324 N N . LEU A 1 172 ? 4.421 3.424 -24.435 1.00 98.19 172 LEU A N 1
ATOM 1325 C CA . LEU A 1 172 ? 3.053 3.459 -24.957 1.00 98.19 172 LEU A CA 1
ATOM 1326 C C . LEU A 1 172 ? 2.261 2.215 -24.556 1.00 98.19 172 LEU A C 1
ATOM 1328 O O . LEU A 1 172 ? 1.098 2.327 -24.197 1.00 98.19 172 LEU A O 1
ATOM 1332 N N . GLU A 1 173 ? 2.879 1.035 -24.556 1.00 97.88 173 GLU A N 1
ATOM 1333 C CA . GLU A 1 173 ? 2.205 -0.185 -24.105 1.00 97.88 173 GLU A CA 1
ATOM 1334 C C . GLU A 1 173 ? 1.875 -0.128 -22.606 1.00 97.88 173 GLU A C 1
ATOM 1336 O O . GLU A 1 173 ? 0.732 -0.376 -22.224 1.00 97.88 173 GLU A O 1
ATOM 1341 N N . ALA A 1 174 ? 2.825 0.275 -21.754 1.00 98.12 174 ALA A N 1
ATOM 1342 C CA . ALA A 1 174 ? 2.575 0.437 -20.318 1.00 98.12 174 ALA A CA 1
ATOM 1343 C C . ALA A 1 174 ? 1.461 1.462 -20.034 1.00 98.12 174 ALA A C 1
ATOM 1345 O O . ALA A 1 174 ? 0.615 1.274 -19.153 1.00 98.12 174 ALA A O 1
ATOM 1346 N N . GLU A 1 175 ? 1.438 2.549 -20.800 1.00 98.06 175 GLU A N 1
ATOM 1347 C CA . GLU A 1 175 ? 0.440 3.596 -20.668 1.00 98.06 175 GLU A CA 1
ATOM 1348 C C . GLU A 1 175 ? -0.931 3.152 -21.195 1.00 98.06 175 GLU A C 1
ATOM 1350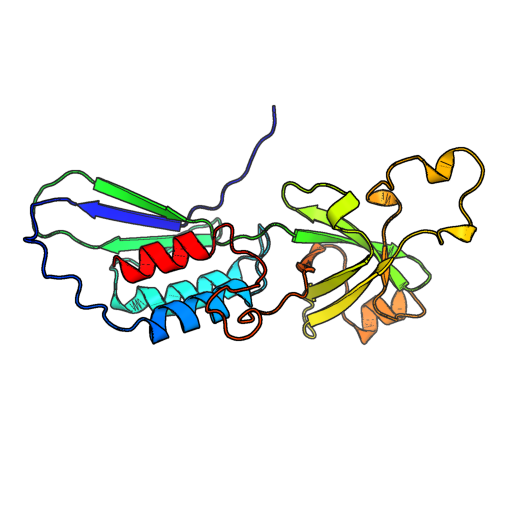 O O . GLU A 1 175 ? -1.927 3.194 -20.467 1.00 98.06 175 GLU A O 1
ATOM 1355 N N . ASP A 1 176 ? -1.019 2.738 -22.449 1.00 97.19 176 ASP A N 1
ATOM 1356 C CA . ASP A 1 176 ? -2.295 2.540 -23.128 1.00 97.19 176 ASP A CA 1
ATOM 1357 C C . ASP A 1 176 ? -2.905 1.183 -22.825 1.00 97.19 176 ASP A C 1
ATOM 1359 O O . ASP A 1 176 ? -4.120 1.100 -22.631 1.00 97.19 176 ASP A O 1
ATOM 1363 N N . LEU A 1 177 ? -2.101 0.123 -22.725 1.00 96.44 177 LEU A N 1
ATOM 1364 C CA . LEU A 1 177 ? -2.613 -1.208 -22.415 1.00 96.44 177 LEU A CA 1
ATOM 1365 C C . LEU A 1 177 ? -2.886 -1.335 -20.916 1.00 96.44 177 LEU A C 1
ATOM 1367 O O . LEU A 1 177 ? -4.021 -1.620 -20.527 1.00 96.44 177 LEU A O 1
ATOM 1371 N N . PHE A 1 178 ? -1.886 -1.042 -20.081 1.00 97.56 178 PHE A N 1
ATOM 1372 C CA . PHE A 1 178 ? -1.963 -1.264 -18.632 1.00 97.56 178 PHE A CA 1
ATOM 1373 C C . PHE A 1 178 ? -2.520 -0.075 -17.842 1.00 97.56 178 PHE A C 1
ATOM 1375 O O . PHE A 1 178 ? -2.894 -0.236 -16.685 1.00 97.56 178 PHE A O 1
ATOM 1382 N N . GLY A 1 179 ? -2.639 1.112 -18.445 1.00 97.94 179 GLY A N 1
ATOM 1383 C CA . GLY A 1 179 ? -3.197 2.286 -17.765 1.00 97.94 179 GLY A CA 1
ATOM 1384 C C . GLY A 1 179 ? -2.247 2.922 -16.750 1.00 97.94 179 GLY A C 1
ATOM 1385 O O . GLY A 1 179 ? -2.700 3.698 -15.907 1.00 97.94 179 GLY A O 1
ATOM 1386 N N . ILE A 1 180 ? -0.949 2.608 -16.802 1.00 98.56 180 ILE A N 1
ATOM 1387 C CA . ILE A 1 180 ? 0.025 3.131 -15.842 1.00 98.56 180 ILE A CA 1
ATOM 1388 C C . ILE A 1 180 ? 0.305 4.600 -16.162 1.00 98.56 180 ILE A C 1
ATOM 1390 O O . ILE A 1 180 ? 0.485 4.970 -17.320 1.00 98.56 180 ILE A O 1
ATOM 1394 N N . ARG A 1 181 ? 0.329 5.459 -15.144 1.00 98.00 181 ARG A N 1
ATOM 1395 C CA . ARG A 1 181 ? 0.675 6.882 -15.248 1.00 98.00 181 ARG A CA 1
ATOM 1396 C C . ARG A 1 181 ? 1.506 7.305 -14.032 1.00 98.00 181 ARG A C 1
ATOM 1398 O O . ARG A 1 181 ? 1.371 6.686 -12.973 1.00 98.00 181 ARG A O 1
ATOM 1405 N N . PRO A 1 182 ? 2.333 8.361 -14.144 1.00 98.44 182 PRO A N 1
ATOM 1406 C CA . PRO A 1 182 ? 2.917 9.016 -12.979 1.00 98.44 182 PRO A CA 1
ATOM 1407 C C . PRO A 1 182 ? 1.853 9.381 -11.941 1.00 98.44 182 PRO A C 1
ATOM 1409 O O . PRO A 1 182 ? 0.752 9.801 -12.294 1.00 98.44 182 PRO A O 1
ATOM 1412 N N . GLY A 1 183 ? 2.184 9.220 -10.664 1.00 98.19 183 GLY A N 1
ATOM 1413 C CA . GLY A 1 183 ? 1.272 9.489 -9.554 1.00 98.19 183 GLY A CA 1
ATOM 1414 C C . GLY A 1 183 ? 0.448 8.287 -9.083 1.00 98.19 183 GLY A C 1
ATOM 1415 O O . GLY A 1 183 ? -0.212 8.392 -8.054 1.00 98.19 183 GLY A O 1
ATOM 1416 N N . LEU A 1 184 ? 0.477 7.148 -9.783 1.00 98.56 184 LEU A N 1
ATOM 1417 C CA . LEU A 1 184 ? -0.246 5.956 -9.334 1.00 98.56 184 LEU A CA 1
ATOM 1418 C C . LEU A 1 184 ? 0.469 5.258 -8.167 1.00 98.56 184 LEU A C 1
ATOM 1420 O O . LEU A 1 184 ? 1.702 5.178 -8.175 1.00 98.56 184 LEU A O 1
ATOM 1424 N N . PRO A 1 185 ? -0.280 4.731 -7.183 1.00 98.38 185 PRO A N 1
ATOM 1425 C CA . PRO A 1 185 ? 0.302 4.074 -6.026 1.00 98.38 185 PRO A CA 1
ATOM 1426 C C . PRO A 1 185 ? 0.775 2.655 -6.354 1.00 98.38 185 PRO A C 1
ATOM 1428 O O . PRO A 1 185 ? 0.169 1.933 -7.152 1.00 98.38 185 PRO A O 1
ATOM 1431 N N . ILE A 1 186 ? 1.843 2.252 -5.675 1.00 98.44 186 ILE A N 1
ATOM 1432 C CA . ILE A 1 186 ? 2.471 0.937 -5.754 1.00 98.44 186 ILE A CA 1
ATOM 1433 C C . ILE A 1 186 ? 2.642 0.402 -4.334 1.00 98.44 186 ILE A C 1
ATOM 1435 O O . ILE A 1 186 ? 2.987 1.140 -3.413 1.00 98.44 186 ILE A O 1
ATOM 1439 N N . THR A 1 187 ? 2.432 -0.893 -4.154 1.00 97.56 187 THR A N 1
ATOM 1440 C CA . THR A 1 187 ? 2.608 -1.598 -2.872 1.00 97.56 187 THR A CA 1
ATOM 1441 C C . THR A 1 187 ? 3.135 -3.003 -3.136 1.00 97.56 187 THR A C 1
ATOM 1443 O O . THR A 1 187 ? 3.107 -3.462 -4.279 1.00 97.56 187 THR A O 1
ATOM 1446 N N . TYR A 1 188 ? 3.606 -3.691 -2.097 1.00 97.12 188 TYR A N 1
ATOM 1447 C CA . TYR A 1 188 ? 3.981 -5.099 -2.210 1.00 97.12 188 TYR A CA 1
ATOM 1448 C C . TYR A 1 188 ? 2.790 -5.960 -2.621 1.00 97.12 188 TYR A C 1
ATOM 1450 O O . TYR A 1 188 ? 1.658 -5.734 -2.184 1.00 97.12 188 TYR A O 1
ATOM 1458 N N . ASP A 1 189 ? 3.065 -6.975 -3.432 1.00 96.69 189 ASP A N 1
ATOM 1459 C CA . ASP A 1 189 ? 2.112 -8.035 -3.739 1.00 96.69 189 ASP A CA 1
ATOM 1460 C C . ASP A 1 189 ? 2.334 -9.208 -2.776 1.00 96.69 189 ASP A C 1
ATOM 1462 O O . ASP A 1 189 ? 3.028 -10.176 -3.081 1.00 96.69 189 ASP A O 1
ATOM 1466 N N . ALA A 1 190 ? 1.830 -9.061 -1.550 1.00 94.69 190 ALA A N 1
ATOM 1467 C CA . ALA A 1 190 ? 1.998 -10.044 -0.485 1.00 94.69 190 ALA A CA 1
ATOM 1468 C C . ALA A 1 190 ? 0.667 -10.297 0.227 1.00 94.69 190 ALA A C 1
ATOM 1470 O O . ALA A 1 190 ? 0.290 -9.566 1.147 1.00 94.69 190 ALA A O 1
ATOM 1471 N N . ASP A 1 191 ? -0.021 -11.347 -0.219 1.00 94.31 191 ASP A N 1
ATOM 1472 C CA . ASP A 1 191 ? -1.297 -11.778 0.348 1.00 94.31 191 ASP A CA 1
ATOM 1473 C C . ASP A 1 191 ? -1.137 -12.349 1.760 1.00 94.31 191 ASP A C 1
ATOM 1475 O O . ASP A 1 191 ? -0.123 -12.972 2.098 1.00 94.31 191 ASP A O 1
ATOM 1479 N N . PHE A 1 192 ? -2.195 -12.202 2.551 1.00 97.25 192 PHE A N 1
ATOM 1480 C CA . PHE A 1 192 ? -2.360 -12.837 3.847 1.00 97.25 192 PHE A CA 1
ATOM 1481 C C . PHE A 1 192 ? -2.302 -14.369 3.749 1.00 97.25 192 PHE A C 1
ATOM 1483 O O . PHE A 1 192 ? -2.994 -14.984 2.935 1.00 97.25 192 PHE A O 1
ATOM 1490 N N . ARG A 1 193 ? -1.489 -15.012 4.594 1.00 96.69 193 ARG A N 1
ATOM 1491 C CA . ARG A 1 193 ? -1.330 -16.475 4.655 1.00 96.69 193 ARG A CA 1
ATOM 1492 C C . ARG A 1 193 ? -1.034 -16.943 6.072 1.00 96.69 193 ARG A C 1
ATOM 1494 O O . ARG A 1 193 ? -0.255 -16.314 6.780 1.00 96.69 193 ARG A O 1
ATOM 1501 N N . ASP A 1 194 ? -1.558 -18.105 6.454 1.00 96.06 194 ASP A N 1
ATOM 1502 C CA . ASP A 1 194 ? -1.041 -18.850 7.609 1.00 96.06 194 ASP A CA 1
ATOM 1503 C C . ASP A 1 194 ? 0.250 -19.578 7.209 1.00 96.06 194 ASP A C 1
ATOM 1505 O O . ASP A 1 194 ? 0.282 -20.372 6.262 1.00 96.06 194 ASP A O 1
ATOM 1509 N N . LEU A 1 195 ? 1.333 -19.304 7.929 1.00 95.62 195 LEU A N 1
ATOM 1510 C CA . LEU A 1 195 ? 2.615 -19.960 7.750 1.00 95.62 195 LEU A CA 1
ATOM 1511 C C . LEU A 1 195 ? 2.506 -21.410 8.202 1.00 95.62 195 LEU A C 1
ATOM 1513 O O . LEU A 1 195 ? 2.628 -21.727 9.385 1.00 95.62 195 LEU A O 1
ATOM 1517 N N . ASN A 1 196 ? 2.344 -22.297 7.222 1.00 95.69 196 ASN A N 1
ATOM 1518 C CA . ASN A 1 196 ? 2.346 -23.749 7.392 1.00 95.69 196 ASN A CA 1
ATOM 1519 C C . ASN A 1 196 ? 1.278 -24.256 8.380 1.00 95.69 196 ASN A C 1
ATOM 1521 O O . ASN A 1 196 ? 1.493 -25.272 9.038 1.00 95.69 196 ASN A O 1
ATOM 1525 N N . GLY A 1 197 ? 0.150 -23.548 8.509 1.00 93.56 197 GLY A N 1
ATOM 1526 C CA . GLY A 1 197 ? -0.923 -23.929 9.433 1.00 93.56 197 GLY A CA 1
ATOM 1527 C C . GLY A 1 197 ? -0.525 -23.816 10.908 1.00 93.56 197 GLY A C 1
ATOM 1528 O O . GLY A 1 197 ? -1.029 -24.569 11.740 1.00 93.56 197 GLY A O 1
ATOM 1529 N N . THR A 1 198 ? 0.440 -22.951 11.235 1.00 95.31 198 THR A N 1
ATOM 1530 C CA . THR A 1 198 ? 0.967 -22.810 12.602 1.00 95.31 198 THR A CA 1
ATOM 1531 C C . THR A 1 198 ? 0.201 -21.784 13.432 1.00 95.31 198 THR A C 1
ATOM 1533 O O . THR A 1 198 ? 0.487 -21.636 14.621 1.00 95.31 198 THR A O 1
ATOM 1536 N N . GLY A 1 199 ? -0.736 -21.050 12.822 1.00 92.69 199 GLY A N 1
ATOM 1537 C CA . GLY A 1 199 ? -1.376 -19.889 13.437 1.00 92.69 199 GLY A CA 1
ATOM 1538 C C . GLY A 1 199 ? -0.451 -18.671 13.518 1.00 92.69 199 GLY A C 1
ATOM 1539 O O . GLY A 1 199 ? -0.701 -17.756 14.303 1.00 92.69 199 GLY A O 1
ATOM 1540 N N . ARG A 1 200 ? 0.639 -18.657 12.737 1.00 94.31 200 ARG A N 1
ATOM 1541 C CA . ARG A 1 200 ? 1.510 -17.490 12.542 1.00 94.31 200 ARG A CA 1
ATOM 1542 C C . ARG A 1 200 ? 1.278 -16.963 11.142 1.00 94.31 200 ARG A C 1
ATOM 1544 O O . ARG A 1 200 ? 1.449 -17.701 10.183 1.00 94.31 200 ARG A O 1
ATOM 1551 N N . TYR A 1 201 ? 0.931 -15.694 11.018 1.00 95.81 201 TYR A N 1
ATOM 1552 C CA . TYR A 1 201 ? 0.460 -15.156 9.749 1.00 95.81 201 TYR A CA 1
ATOM 1553 C C . TYR A 1 201 ? 1.532 -14.317 9.048 1.00 95.81 201 TYR A C 1
ATOM 1555 O O . TYR A 1 201 ? 2.283 -13.575 9.683 1.00 95.81 201 TYR A O 1
ATOM 1563 N N . LEU A 1 202 ? 1.593 -14.438 7.727 1.00 96.44 202 LEU A N 1
ATOM 1564 C CA . LEU A 1 202 ? 2.372 -13.603 6.822 1.00 96.44 202 LEU A CA 1
ATOM 1565 C C . LEU A 1 202 ? 1.404 -12.707 6.064 1.00 96.44 202 LEU A C 1
ATOM 1567 O O . LEU A 1 202 ? 0.434 -13.207 5.510 1.00 96.44 202 LEU A O 1
ATOM 1571 N N . ALA A 1 203 ? 1.678 -11.409 6.030 1.00 97.19 203 ALA A N 1
ATOM 1572 C CA . ALA A 1 203 ? 0.934 -10.437 5.242 1.00 97.19 203 ALA A CA 1
ATOM 1573 C C . ALA A 1 203 ? 1.760 -9.150 5.105 1.00 97.19 203 ALA A C 1
ATOM 1575 O O . ALA A 1 203 ? 2.719 -8.939 5.859 1.00 97.19 203 ALA A O 1
ATOM 1576 N N . LYS A 1 204 ? 1.377 -8.276 4.171 1.00 96.81 204 LYS A N 1
ATOM 1577 C CA . LYS A 1 204 ? 1.828 -6.876 4.167 1.00 96.81 204 LYS A CA 1
ATOM 1578 C C . LYS A 1 204 ? 1.037 -6.036 5.177 1.00 96.81 204 LYS A C 1
ATOM 1580 O O . LYS A 1 204 ? 0.005 -6.464 5.681 1.00 96.81 204 LYS A O 1
ATOM 1585 N N . ALA A 1 205 ? 1.508 -4.814 5.423 1.00 97.50 205 ALA A N 1
ATOM 1586 C CA . ALA A 1 205 ? 0.769 -3.786 6.160 1.00 97.50 205 ALA A CA 1
ATOM 1587 C C . ALA A 1 205 ? 0.322 -4.184 7.581 1.00 97.50 205 ALA A C 1
ATOM 1589 O O . ALA A 1 205 ? -0.694 -3.702 8.058 1.00 97.50 205 ALA A O 1
ATOM 1590 N N . TRP A 1 206 ? 1.059 -5.042 8.295 1.00 97.81 206 TRP A N 1
ATOM 1591 C CA . TRP A 1 206 ? 0.768 -5.261 9.720 1.00 97.81 206 TRP A CA 1
ATOM 1592 C C . TRP A 1 206 ? 0.813 -3.950 10.516 1.00 97.81 206 TRP A C 1
ATOM 1594 O O . TRP A 1 206 ? -0.077 -3.690 11.322 1.00 97.81 206 TRP A O 1
ATOM 1604 N N . ASP A 1 207 ? 1.823 -3.127 10.234 1.00 96.94 207 ASP A N 1
ATOM 1605 C CA . ASP A 1 207 ? 1.917 -1.731 10.658 1.00 96.94 207 ASP A CA 1
ATOM 1606 C C . ASP A 1 207 ? 1.010 -0.866 9.757 1.00 96.94 207 ASP A C 1
ATOM 1608 O O . ASP A 1 207 ? 1.316 -0.705 8.573 1.00 96.94 207 ASP A O 1
ATOM 1612 N N . ASP A 1 208 ? -0.129 -0.344 10.225 1.00 97.81 208 ASP A N 1
ATOM 1613 C CA . ASP A 1 208 ? -0.775 -0.532 11.548 1.00 97.81 208 ASP A CA 1
ATOM 1614 C C . ASP A 1 208 ? -2.199 -1.094 11.409 1.00 97.81 208 ASP A C 1
ATOM 1616 O O . ASP A 1 208 ? -3.123 -0.793 12.170 1.00 97.81 208 ASP A O 1
ATOM 1620 N N . ARG A 1 209 ? -2.403 -1.973 10.420 1.00 98.00 209 ARG A N 1
ATOM 1621 C CA . ARG A 1 209 ? -3.691 -2.659 10.231 1.00 98.00 209 ARG A CA 1
ATOM 1622 C C . ARG A 1 209 ? -4.037 -3.564 11.419 1.00 98.00 209 ARG A C 1
ATOM 1624 O O . ARG A 1 209 ? -5.218 -3.803 11.666 1.00 98.00 209 ARG A O 1
ATOM 1631 N N . VAL A 1 210 ? -3.041 -4.016 12.192 1.00 97.50 210 VAL A N 1
ATOM 1632 C CA . VAL A 1 210 ? -3.282 -4.689 13.482 1.00 97.50 210 VAL A CA 1
ATOM 1633 C C . VAL A 1 210 ? -3.947 -3.745 14.477 1.00 97.50 210 VAL A C 1
ATOM 1635 O O . VAL A 1 210 ? -4.901 -4.157 15.135 1.00 97.50 210 VAL A O 1
ATOM 1638 N N . GLY A 1 211 ? -3.491 -2.494 14.579 1.00 97.56 211 GLY A N 1
ATOM 1639 C CA . GLY A 1 211 ? -4.101 -1.489 15.446 1.00 97.56 211 GLY A CA 1
ATOM 1640 C C . GLY A 1 211 ? -5.564 -1.232 15.088 1.00 97.56 211 GLY A C 1
ATOM 1641 O O . GLY A 1 211 ? -6.414 -1.188 15.975 1.00 97.56 211 GLY A O 1
ATOM 1642 N N . LEU A 1 212 ? -5.891 -1.159 13.793 1.00 97.31 212 LEU A N 1
ATOM 1643 C CA . LEU A 1 212 ? -7.278 -1.015 13.332 1.00 97.31 212 LEU A CA 1
ATOM 1644 C C . LEU A 1 212 ? -8.163 -2.190 13.765 1.00 97.31 212 LEU A C 1
ATOM 1646 O O . LEU A 1 212 ? -9.268 -1.980 14.274 1.00 97.31 212 LEU A O 1
ATOM 1650 N N . ALA A 1 213 ? -7.684 -3.422 13.579 1.00 96.38 213 ALA A N 1
ATOM 1651 C CA . ALA A 1 213 ? -8.415 -4.612 14.000 1.00 96.38 213 ALA A CA 1
ATOM 1652 C C . ALA A 1 213 ? -8.570 -4.657 15.527 1.00 96.38 213 ALA A C 1
ATOM 1654 O O . ALA A 1 213 ? -9.667 -4.894 16.019 1.00 96.38 213 ALA A O 1
ATOM 1655 N N . ALA A 1 214 ? -7.512 -4.345 16.279 1.00 95.94 214 ALA A N 1
ATOM 1656 C CA . ALA A 1 214 ? -7.552 -4.311 17.738 1.00 95.94 214 ALA A CA 1
ATOM 1657 C C . ALA A 1 214 ? -8.546 -3.270 18.272 1.00 95.94 214 ALA A C 1
ATOM 1659 O O . ALA A 1 214 ? -9.280 -3.562 19.209 1.00 95.94 214 ALA A O 1
ATOM 1660 N N . ILE A 1 215 ? -8.609 -2.075 17.671 1.00 95.19 215 ILE A N 1
ATOM 1661 C CA . ILE A 1 215 ? -9.620 -1.070 18.027 1.00 95.19 215 ILE A CA 1
ATOM 1662 C C . ILE A 1 215 ? -11.020 -1.600 17.721 1.00 95.19 215 ILE A C 1
ATOM 1664 O O . ILE A 1 215 ? -11.903 -1.463 18.555 1.00 95.19 215 ILE A O 1
ATOM 1668 N N . THR A 1 216 ? -11.216 -2.226 16.561 1.00 94.06 216 THR A N 1
ATOM 1669 C CA . THR A 1 216 ? -12.525 -2.763 16.156 1.00 94.06 216 THR A CA 1
ATOM 1670 C C . THR A 1 216 ? -13.029 -3.838 17.113 1.00 94.06 216 THR A C 1
ATOM 1672 O O . THR A 1 216 ? -14.197 -3.824 17.460 1.00 94.06 216 THR A O 1
ATOM 1675 N N . GLU A 1 217 ? -12.152 -4.719 17.590 1.00 92.00 217 GLU A N 1
ATOM 1676 C CA . GLU A 1 217 ? -12.497 -5.762 18.567 1.00 92.00 217 GLU A CA 1
ATOM 1677 C C . GLU A 1 217 ? -12.809 -5.214 19.970 1.00 92.00 217 GLU A C 1
ATOM 1679 O O . GLU A 1 217 ? -13.434 -5.893 20.781 1.00 92.00 217 GLU A O 1
ATOM 1684 N N . VAL A 1 218 ? -12.338 -4.005 20.289 1.00 90.19 218 VAL A N 1
ATOM 1685 C CA . VAL A 1 218 ? -12.587 -3.346 21.581 1.00 90.19 218 VAL A CA 1
ATOM 1686 C C . VAL A 1 218 ? -13.900 -2.554 21.585 1.00 90.19 218 VAL A C 1
ATOM 1688 O O . VAL A 1 218 ? -14.436 -2.303 22.668 1.00 90.19 218 VAL A O 1
ATOM 1691 N N . LEU A 1 219 ? -14.389 -2.129 20.415 1.00 87.06 219 LEU A N 1
ATOM 1692 C CA . LEU A 1 219 ? -15.623 -1.349 20.253 1.00 87.06 219 LEU A CA 1
ATOM 1693 C C . LEU A 1 219 ? -16.871 -2.233 20.310 1.00 87.06 219 LEU A C 1
ATOM 1695 O O . LEU A 1 219 ? -17.821 -1.801 21.002 1.00 87.06 219 LEU A O 1
#

Organism: NCBI:txid408172

Foldseek 3Di:
DDDDDFQKAKEKDFDDDDPDDPPPVPDPPVLVVLLQQLQQDAAAQQRLVSNLVSLCVLCVPVFPPFDADPRGHTYGYDDDPDPGDIDIQIAGSHAKWWWFAAADFQGWTAIDTRDDDDLQVQAFFWKWWQAPVGIQIWTKDAPDCVPDDDCSNVDDDDSRRIITGRPGRGRCCCCVVVVDDTGIIMDGPFGWDDDVVPPDIDGGCVRPSVSSSVVSSVD

Radius of gyration: 21.07 Å; chains: 1; bounding box: 58×42×60 Å

pLDDT: mean 86.78, std 19.96, range [26.05, 98.56]

Sequence (219 aa):
MVWRLFIISAVSLSLSAVKPNPIEAQSSKSSLALLEELTNAHGPSGFEGPVRKIMRREWGELVSNLETDGMGNLLGTLKGTAEGPRVLLMAHMDEVGFIVRFIDDNGFIYFNPVGGYFDQSILTQQMKIMTPKGPVIGYTGMKSGHSFQGDERSRMVELRDVFLDVGARSRLEAEDLFGIRPGLPITYDADFRDLNGTGRYLAKAWDDRVGLAAITEVL